Protein AF-A0A089JA53-F1 (afdb_monomer)

pLDDT: mean 71.89, std 20.82, range [26.52, 96.0]

Mean predicted aligned error: 17.43 Å

Solvent-accessible surface area (backbone atoms only — not comparable to full-atom values): 15084 Å² total; per-residue (Å²): 140,87,83,57,70,62,71,83,83,78,83,62,84,62,80,88,74,90,79,90,86,83,89,80,85,88,82,87,88,82,82,90,74,93,75,95,67,92,71,60,93,55,58,65,56,53,51,54,37,41,52,23,48,51,47,32,60,39,81,91,52,56,60,71,61,18,39,51,25,41,50,52,24,54,54,49,50,54,53,48,68,68,39,86,67,40,79,74,59,45,42,67,54,54,12,59,67,46,75,66,52,32,46,48,48,73,45,82,46,79,54,97,94,43,80,43,70,46,52,49,60,49,66,75,77,58,87,90,59,68,73,46,57,64,72,46,72,46,81,51,70,51,68,77,46,96,54,85,45,35,36,34,38,40,33,38,32,32,54,52,98,93,38,84,41,77,31,75,81,36,66,69,59,89,73,79,57,55,94,52,39,40,50,49,75,55,100,55,29,36,40,41,37,46,71,75,61,48,58,58,47,80,44,80,32,88,90,51,64,33,36,38,35,38,38,95,79,61,36,39,38,38,43,23,60,48,103,84,36,32,40,74,48,78,47,72,66,76,76,79,75,74,79,83,132

Secondary structure (DSSP, 8-state):
-----------------------PPP--------------TTHHHHHHHHHHHHHHH-TTS-HHHHHHHHHHHHHHHHHHHTSGGGGGS-HHHHHHHTTTSEEEEEEEEEETTEEEEEEEEEEPPPTTTS---S-EEEEEEEES-SSSS--EEEEEEEEETTEEEE-TT-B-S-----SSEEEEEETTEEEEEETT---EEEEEETTTTEEEEEETTTEEEEEEEETTEEEEEEEE---------

Radius of gyration: 23.47 Å; Cα contacts (8 Å, |Δi|>4): 356; chains: 1; bounding box: 53×52×85 Å

Sequence (245 aa):
MRTLHVLLLLLLCITLNGCTNFQSKPDIGLPRINESDSSGSYQRELEHLKIKLNNSKNEELENEIRENNLDQFTSGLVALLNMQDSIQIKDSELSNKFDEVVFSSTKEIVLEDGKFNIRVVNFQAPLGLKGYNDKIELLLGGYLSLYSPKPVFVSSWELDNQKWTEKKHSFTNTIDSNDFWDLSIEDNTLIIENQQYIEMNIEISEDTNGFVITSDKDTSVTVQFSGKGVEVRQALKSFNIDGGK

Nearest PDB structures (foldseek):
  5ccv-assembly8_H  TM=4.007E-01  e=2.061E+00  Dengue virus 3 Philippines/H87/1956
  7om8-assembly1_Y  TM=2.236E-01  e=1.742E+00  Sus scrofa
  5ods-assembly2_B  TM=2.253E-01  e=1.843E+00  Mus musculus
  5ods-assembly3_C  TM=2.275E-01  e=5.055E+00  Mus musculus
  5ods-assembly1_A  TM=2.057E-01  e=5.655E+00  Mus musculus

Foldseek 3Di:
DDDAWDDDWDWDFDFQDDDDDDDDDDDDDDDDDDDDDPDDPCPVLLVLLLVLQVLLQDPVDDLVSSLVSVVCNVVSVVVLCNDPCSVVQDQVNSCVSNVNQKGKDWDWDADPVGITITMTITGGGHGPNDTDHDWDKDWDKDFPDPDALTKIKIWIWTQDPNDIDTDPPQEDDDDDDDQFWDWDQDPRMIIIDGNVRFHWDWDQDPPFQFIWIDGPQRKIWTWHDDPRGIYIDIDDPPPPPVPDD

Structure (mmCIF, N/CA/C/O backbone):
data_AF-A0A089JA53-F1
#
_entry.id   AF-A0A089JA53-F1
#
loop_
_atom_site.group_PDB
_atom_site.id
_atom_site.type_symbol
_atom_site.label_atom_id
_atom_site.label_alt_id
_atom_site.label_comp_id
_atom_site.label_asym_id
_atom_site.label_entity_id
_atom_site.label_seq_id
_atom_site.pdbx_PDB_ins_code
_atom_site.Cartn_x
_atom_site.Cartn_y
_atom_site.Cartn_z
_atom_site.occupancy
_atom_site.B_iso_or_equiv
_atom_site.auth_seq_id
_atom_site.auth_comp_id
_atom_site.auth_asym_id
_atom_site.auth_atom_id
_atom_site.pdbx_PDB_model_num
ATOM 1 N N . MET A 1 1 ? -29.101 -12.790 0.783 1.00 40.25 1 MET A N 1
ATOM 2 C CA . MET A 1 1 ? -28.246 -12.506 1.961 1.00 40.25 1 MET A CA 1
ATOM 3 C C . MET A 1 1 ? -26.807 -12.858 1.626 1.00 40.25 1 MET A C 1
ATOM 5 O O . MET A 1 1 ? -26.630 -13.789 0.851 1.00 40.25 1 MET A O 1
ATOM 9 N N . ARG A 1 2 ? -25.855 -12.199 2.304 1.00 26.88 2 ARG A N 1
ATOM 10 C CA . ARG A 1 2 ? -24.378 -12.262 2.200 1.00 26.88 2 ARG A CA 1
ATOM 11 C C . ARG A 1 2 ? -23.782 -11.100 1.413 1.00 26.88 2 ARG A C 1
ATOM 13 O O . ARG A 1 2 ? -23.431 -11.215 0.249 1.00 26.88 2 ARG A O 1
ATOM 20 N N . THR A 1 3 ? -23.747 -9.974 2.114 1.00 29.05 3 THR A N 1
ATOM 21 C CA . THR A 1 3 ? -22.983 -8.771 1.798 1.00 29.05 3 THR A CA 1
ATOM 22 C C . THR A 1 3 ? -21.520 -8.939 2.193 1.00 29.05 3 THR A C 1
ATOM 24 O O . THR A 1 3 ? -21.153 -9.854 2.934 1.00 29.05 3 THR A O 1
ATOM 27 N N . LEU A 1 4 ? -20.702 -8.063 1.633 1.00 26.52 4 LEU A N 1
ATOM 28 C CA . LEU A 1 4 ? -19.281 -8.250 1.434 1.00 26.52 4 LEU A CA 1
ATOM 29 C C . LEU A 1 4 ? -18.583 -7.137 2.290 1.00 26.52 4 LEU A C 1
ATOM 31 O O . LEU A 1 4 ? -18.733 -5.960 1.964 1.00 26.52 4 LEU A O 1
ATOM 35 N N . HIS A 1 5 ? -17.919 -7.499 3.418 1.00 29.61 5 HIS A N 1
ATOM 36 C CA . HIS A 1 5 ? -17.250 -6.613 4.429 1.00 29.61 5 HIS A CA 1
ATOM 37 C C . HIS A 1 5 ? -15.873 -7.145 5.002 1.00 29.61 5 HIS A C 1
ATOM 39 O O . HIS A 1 5 ? -15.847 -8.246 5.550 1.00 29.61 5 HIS A O 1
ATOM 45 N N . VAL A 1 6 ? -14.756 -6.377 4.889 1.00 30.41 6 VAL A N 1
ATOM 46 C CA . VAL A 1 6 ? -13.321 -6.666 5.235 1.00 30.41 6 VAL A CA 1
ATOM 47 C C . VAL A 1 6 ? -12.517 -5.47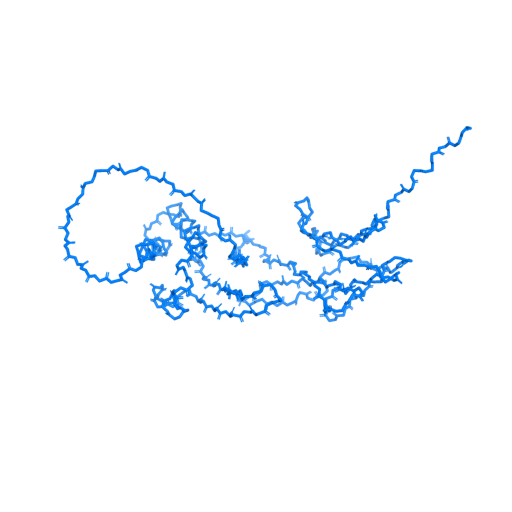4 5.843 1.00 30.41 6 VAL A C 1
ATOM 49 O O . VAL A 1 6 ? -12.817 -5.050 6.955 1.00 30.41 6 VAL A O 1
ATOM 52 N N . LEU A 1 7 ? -11.446 -5.002 5.167 1.00 29.73 7 LEU A N 1
ATOM 53 C CA . LEU A 1 7 ? -10.361 -4.134 5.599 1.00 29.73 7 LEU A CA 1
ATOM 54 C C . LEU A 1 7 ? -9.929 -3.126 4.515 1.00 29.73 7 LEU A C 1
ATOM 56 O O . LEU A 1 7 ? -9.958 -3.425 3.324 1.00 29.73 7 LEU A O 1
ATOM 60 N N . LEU A 1 8 ? -9.430 -1.970 4.962 1.00 32.25 8 LEU A N 1
ATOM 61 C CA . LEU A 1 8 ? -8.598 -1.037 4.194 1.00 32.25 8 LEU A CA 1
ATOM 62 C C . LEU A 1 8 ? -7.272 -0.871 4.959 1.00 32.25 8 LEU A C 1
ATOM 64 O O . LEU A 1 8 ? -7.298 -0.716 6.180 1.00 32.25 8 LEU A O 1
ATOM 68 N N . LEU A 1 9 ? -6.126 -0.906 4.274 1.00 33.91 9 LEU A N 1
ATOM 69 C CA . LEU A 1 9 ? -4.796 -0.854 4.885 1.00 33.91 9 LEU A CA 1
ATOM 70 C C . LEU A 1 9 ? -3.958 0.185 4.137 1.00 33.91 9 LEU A C 1
ATOM 72 O O . LEU A 1 9 ? -3.503 -0.042 3.019 1.00 33.91 9 LEU A O 1
ATOM 76 N N . LEU A 1 10 ? -3.802 1.352 4.763 1.00 33.16 10 LEU A N 1
ATOM 77 C CA . LEU A 1 10 ? -3.035 2.480 4.239 1.00 33.16 10 LEU A CA 1
ATOM 78 C C . LEU A 1 10 ? -1.538 2.252 4.471 1.00 33.16 10 LEU A C 1
ATOM 80 O O . LEU A 1 10 ? -1.045 2.431 5.583 1.00 33.16 10 LEU A O 1
ATOM 84 N N . LEU A 1 11 ? -0.811 1.891 3.412 1.00 31.83 11 LEU A N 1
ATOM 85 C CA . LEU A 1 11 ? 0.649 1.836 3.425 1.00 31.83 11 LEU A CA 1
ATOM 86 C C . LEU A 1 11 ? 1.218 3.214 3.038 1.00 31.83 11 LEU A C 1
ATOM 88 O O . LEU A 1 11 ? 1.376 3.535 1.863 1.00 31.83 11 LEU A O 1
ATOM 92 N N . LEU A 1 12 ? 1.484 4.061 4.033 1.00 33.00 12 LEU A N 1
ATOM 93 C CA . LEU A 1 12 ? 2.007 5.415 3.824 1.00 33.00 12 LEU A CA 1
ATOM 94 C C . LEU A 1 12 ? 3.539 5.424 3.728 1.00 33.00 12 LEU A C 1
ATOM 96 O O . LEU A 1 12 ? 4.237 5.595 4.726 1.00 33.00 12 LEU A O 1
ATOM 100 N N . CYS A 1 13 ? 4.061 5.290 2.509 1.00 29.42 13 CYS A N 1
ATOM 101 C CA . CYS A 1 13 ? 5.469 5.551 2.207 1.00 29.42 13 CYS A CA 1
ATOM 102 C C . CYS A 1 13 ? 5.706 7.063 2.055 1.00 29.42 13 CYS A C 1
ATOM 104 O O . CYS A 1 13 ? 5.622 7.604 0.955 1.00 29.42 13 CYS A O 1
ATOM 106 N N . ILE A 1 14 ? 5.989 7.756 3.162 1.00 35.41 14 ILE A N 1
ATOM 107 C CA . ILE A 1 14 ? 6.308 9.192 3.153 1.00 35.41 14 ILE A CA 1
ATOM 108 C C . ILE A 1 14 ? 7.817 9.390 2.951 1.00 35.41 14 ILE A C 1
ATOM 110 O O . ILE A 1 14 ? 8.621 9.061 3.824 1.00 35.41 14 ILE A O 1
ATOM 114 N N . THR A 1 15 ? 8.205 9.990 1.825 1.00 32.56 15 THR A N 1
ATOM 115 C CA . THR A 1 15 ? 9.544 10.569 1.638 1.00 32.56 15 THR A CA 1
ATOM 116 C C . THR A 1 15 ? 9.577 11.977 2.234 1.00 32.56 15 THR A C 1
ATOM 118 O O . THR A 1 15 ? 8.994 12.904 1.671 1.00 32.56 15 THR A O 1
ATOM 121 N N . LEU A 1 16 ? 10.260 12.145 3.369 1.00 33.00 16 LEU A N 1
ATOM 122 C CA . LEU A 1 16 ? 10.400 13.418 4.089 1.00 33.00 16 LEU A CA 1
ATOM 123 C C . LEU A 1 16 ? 11.287 14.436 3.339 1.00 33.00 16 LEU A C 1
ATOM 125 O O . LEU A 1 16 ? 12.421 14.696 3.733 1.00 33.00 16 LEU A O 1
ATOM 129 N N . ASN A 1 17 ? 10.749 15.059 2.287 1.00 35.84 17 ASN A N 1
ATOM 130 C CA . ASN A 1 17 ? 11.314 16.268 1.685 1.00 35.84 17 ASN A CA 1
ATOM 131 C C . ASN A 1 17 ? 10.584 17.498 2.236 1.00 35.84 17 ASN A C 1
ATOM 133 O O . ASN A 1 17 ? 9.428 17.760 1.908 1.00 35.84 17 ASN A O 1
ATOM 137 N N . GLY A 1 18 ? 11.260 18.248 3.108 1.00 34.72 18 GLY A N 1
ATOM 138 C CA . GLY A 1 18 ? 10.667 19.391 3.795 1.00 34.72 18 GLY A CA 1
ATOM 139 C C . GLY A 1 18 ? 10.350 20.559 2.859 1.00 34.72 18 GLY A C 1
ATOM 140 O O . GLY A 1 18 ? 11.241 21.103 2.211 1.00 34.72 18 GLY A O 1
ATOM 141 N N . CYS A 1 19 ? 9.095 21.007 2.864 1.00 26.56 19 CYS A N 1
ATOM 142 C CA . CYS A 1 19 ? 8.691 22.319 2.366 1.00 26.56 19 CYS A CA 1
ATOM 143 C C . CYS A 1 19 ? 7.670 22.942 3.323 1.00 26.56 19 CYS A C 1
ATOM 145 O O . CYS A 1 19 ? 6.646 22.349 3.656 1.00 26.56 19 CYS A O 1
ATOM 147 N N . THR A 1 20 ? 7.974 24.147 3.795 1.00 34.00 20 THR A N 1
ATOM 148 C CA . THR A 1 20 ? 7.158 24.896 4.754 1.00 34.00 20 THR A CA 1
ATOM 149 C C . THR A 1 20 ? 6.037 25.658 4.057 1.00 34.00 20 THR A C 1
ATOM 151 O O . THR A 1 20 ? 6.305 26.335 3.066 1.00 34.00 20 THR A O 1
ATOM 154 N N . ASN A 1 21 ? 4.832 25.656 4.638 1.00 29.25 21 ASN A N 1
ATOM 155 C CA . ASN A 1 21 ? 4.128 26.871 5.095 1.00 29.25 21 ASN A CA 1
ATOM 156 C C . ASN A 1 21 ? 2.648 26.579 5.383 1.00 29.25 21 ASN A C 1
ATOM 158 O O . ASN A 1 21 ? 1.850 26.464 4.459 1.00 29.25 21 ASN A O 1
ATOM 162 N N . PHE A 1 22 ? 2.253 26.602 6.658 1.00 30.53 22 PHE A N 1
ATOM 163 C CA . PHE A 1 22 ? 0.871 26.907 7.034 1.00 30.53 22 PHE A CA 1
ATOM 164 C C . PHE A 1 22 ? 0.853 27.938 8.157 1.00 30.53 22 PHE A C 1
ATOM 166 O O . PHE A 1 22 ? 1.278 27.684 9.280 1.00 30.53 22 PHE A O 1
ATOM 173 N N . GLN A 1 23 ? 0.362 29.128 7.819 1.00 35.97 23 GLN A N 1
ATOM 174 C CA . GLN A 1 23 ? 0.237 30.264 8.718 1.00 35.97 23 GLN A CA 1
ATOM 175 C C . GLN A 1 23 ? -1.248 30.452 9.047 1.00 35.97 23 GLN A C 1
ATOM 177 O O . GLN A 1 23 ? -1.968 31.150 8.334 1.00 35.97 23 GLN A O 1
ATOM 182 N N . SER A 1 24 ? -1.727 29.804 10.112 1.00 33.34 24 SER A N 1
ATOM 183 C CA . SER A 1 24 ? -3.082 30.016 10.627 1.00 33.34 24 SER A CA 1
ATOM 184 C C . SER A 1 24 ? -3.099 31.151 11.657 1.00 33.34 24 SER A C 1
ATOM 186 O O . SER A 1 24 ? -2.316 31.204 12.605 1.00 33.34 24 SER A O 1
ATOM 188 N N . LYS A 1 25 ? -3.993 32.112 11.423 1.00 29.59 25 LYS A N 1
ATOM 189 C CA . LYS A 1 25 ? -4.209 33.306 12.248 1.00 29.59 25 LYS A CA 1
ATOM 190 C C . LYS A 1 25 ? -4.782 32.922 13.631 1.00 29.59 25 LYS A C 1
ATOM 192 O O . LYS A 1 25 ? -5.649 32.052 13.676 1.00 29.59 25 LYS A O 1
ATOM 197 N N . PRO A 1 26 ? -4.363 33.563 14.739 1.00 35.56 26 PRO A N 1
ATOM 198 C CA . PRO A 1 26 ? -4.887 33.258 16.069 1.00 35.56 26 PRO A CA 1
ATOM 199 C C . PRO A 1 26 ? -6.162 34.054 16.383 1.00 35.56 26 PRO A C 1
ATOM 201 O O . PRO A 1 26 ? -6.218 35.247 16.091 1.00 35.56 26 PRO A O 1
ATOM 204 N N . ASP A 1 27 ? -7.119 33.432 17.079 1.00 29.53 27 ASP A N 1
ATOM 205 C CA . ASP A 1 27 ? -8.194 34.141 17.786 1.00 29.53 27 ASP A CA 1
ATOM 206 C C . ASP A 1 27 ? -8.423 33.564 19.205 1.00 29.53 27 ASP A C 1
ATOM 208 O O . ASP A 1 27 ? -8.842 32.428 19.395 1.00 29.53 27 ASP A O 1
ATOM 212 N N . ILE A 1 28 ? -8.100 34.404 20.195 1.00 35.50 28 ILE A N 1
ATOM 213 C CA . ILE A 1 28 ? -8.755 34.597 21.506 1.00 35.50 28 ILE A CA 1
ATOM 214 C C . ILE A 1 28 ? -9.051 33.357 22.399 1.00 35.50 28 ILE A C 1
ATOM 216 O O . ILE A 1 28 ? -10.169 32.865 22.477 1.00 35.50 28 ILE A O 1
ATOM 220 N N . GLY A 1 29 ? -8.087 33.037 23.277 1.00 31.08 29 GLY A N 1
ATOM 221 C CA . GLY A 1 29 ? -8.252 33.321 24.720 1.00 31.08 29 GLY A CA 1
ATOM 222 C C . GLY A 1 29 ? -8.742 32.229 25.695 1.00 31.08 29 GLY A C 1
ATOM 223 O O . GLY A 1 29 ? -9.917 32.193 26.038 1.00 31.08 29 GLY A O 1
ATOM 224 N N . LEU A 1 30 ? -7.805 31.504 26.326 1.00 28.55 30 LEU A N 1
ATOM 225 C CA . LEU A 1 30 ? -7.924 30.959 27.699 1.00 28.55 30 LEU A CA 1
ATOM 226 C C . LEU A 1 30 ? -6.522 30.925 28.375 1.00 28.55 30 LEU A C 1
ATOM 228 O O . LEU A 1 30 ? -5.523 31.172 27.692 1.00 28.55 30 LEU A O 1
ATOM 232 N N . PRO A 1 31 ? -6.419 30.795 29.716 1.00 34.75 31 PRO A N 1
ATOM 233 C CA . PRO A 1 31 ? -5.338 31.415 30.486 1.00 34.75 31 PRO A CA 1
ATOM 234 C C . PRO A 1 31 ? -4.008 30.653 30.475 1.00 34.75 31 PRO A C 1
ATOM 236 O O . PRO A 1 31 ? -3.953 29.428 30.436 1.00 34.75 31 PRO A O 1
ATOM 239 N N . ARG A 1 32 ? -2.919 31.423 30.607 1.00 36.56 32 ARG A N 1
ATOM 240 C CA . ARG A 1 32 ? -1.557 30.911 30.798 1.00 36.56 32 ARG A CA 1
ATOM 241 C C . ARG A 1 32 ? -1.432 30.184 32.137 1.00 36.56 32 ARG A C 1
ATOM 243 O O . ARG A 1 32 ? -1.576 30.812 33.184 1.00 36.56 32 ARG A O 1
ATOM 250 N N . ILE A 1 33 ? -1.037 28.917 32.088 1.00 32.75 33 ILE A N 1
ATOM 251 C CA . ILE A 1 33 ? -0.282 28.269 33.162 1.00 32.75 33 ILE A CA 1
ATOM 252 C C . ILE A 1 33 ? 1.151 28.131 32.648 1.00 32.75 33 ILE A C 1
ATOM 254 O O . ILE A 1 33 ? 1.369 27.694 31.519 1.00 32.75 33 ILE A O 1
ATOM 258 N N . ASN A 1 34 ? 2.116 28.582 33.447 1.00 36.03 34 ASN A N 1
ATOM 259 C CA . ASN A 1 34 ? 3.530 28.454 33.120 1.00 36.03 34 ASN A CA 1
ATOM 260 C C . ASN A 1 34 ? 4.011 27.068 33.557 1.00 36.03 34 ASN A C 1
ATOM 262 O O . ASN A 1 34 ? 4.312 26.882 34.733 1.00 36.03 34 ASN A O 1
ATOM 266 N N . GLU A 1 35 ? 4.150 26.141 32.617 1.00 32.03 35 GLU A N 1
ATOM 267 C CA . GLU A 1 35 ? 5.077 25.019 32.763 1.00 32.03 35 GLU A CA 1
ATOM 268 C C . GLU A 1 35 ? 6.150 25.153 31.688 1.00 32.03 35 GLU A C 1
ATOM 270 O O . GLU A 1 35 ? 5.879 25.108 30.488 1.00 32.03 35 GLU A O 1
ATOM 275 N N . SER A 1 36 ? 7.379 25.400 32.136 1.00 46.66 36 SER A N 1
ATOM 276 C CA . SER A 1 36 ? 8.560 25.282 31.297 1.00 46.66 36 SER A CA 1
ATOM 277 C C . SER A 1 36 ? 9.018 23.833 31.335 1.00 46.66 36 SER A C 1
ATOM 279 O O . SER A 1 36 ? 9.739 23.450 32.251 1.00 46.66 36 SER A O 1
ATOM 281 N N . ASP A 1 37 ? 8.635 23.058 30.332 1.00 38.28 37 ASP A N 1
ATOM 282 C CA . ASP A 1 37 ? 9.363 21.854 29.960 1.00 38.28 37 ASP A CA 1
ATOM 283 C C . ASP A 1 37 ? 9.287 21.645 28.449 1.00 38.28 37 ASP A C 1
ATOM 285 O O . ASP A 1 37 ? 8.400 22.161 27.765 1.00 38.28 37 ASP A O 1
ATOM 289 N N . SER A 1 38 ? 10.275 20.931 27.916 1.00 41.59 38 SER A N 1
ATOM 290 C CA . SER A 1 38 ? 10.509 20.768 26.479 1.00 41.59 38 SER A CA 1
ATOM 291 C C . SER A 1 38 ? 9.521 19.787 25.822 1.00 41.59 38 SER A C 1
ATOM 293 O O . SER A 1 38 ? 9.940 18.802 25.211 1.00 41.59 38 SER A O 1
ATOM 295 N N . SER A 1 39 ? 8.212 20.046 25.905 1.00 46.69 39 SER A N 1
ATOM 296 C CA . SER A 1 39 ? 7.253 19.408 24.998 1.00 46.69 39 SER A CA 1
ATOM 297 C C . SER A 1 39 ? 7.511 19.940 23.589 1.00 46.69 39 SER A C 1
ATOM 299 O O . SER A 1 39 ? 7.378 21.145 23.353 1.00 46.69 39 SER A O 1
ATOM 301 N N . GLY A 1 40 ? 7.899 19.058 22.670 1.00 57.69 40 GLY A N 1
ATOM 302 C CA . GLY A 1 40 ? 8.054 19.387 21.258 1.00 57.69 40 GLY A CA 1
ATOM 303 C C . GLY A 1 40 ? 6.763 19.925 20.636 1.00 57.69 40 GLY A C 1
ATOM 304 O O . GLY A 1 40 ? 5.689 19.935 21.245 1.00 57.69 40 GLY A O 1
ATOM 305 N N . SER A 1 41 ? 6.860 20.382 19.387 1.00 71.00 41 SER A N 1
ATOM 306 C CA . SER A 1 41 ? 5.705 20.957 18.690 1.00 71.00 41 SER A CA 1
ATOM 307 C C . SER A 1 41 ? 4.529 19.982 18.569 1.00 71.00 41 SER A C 1
ATOM 309 O O . SER A 1 41 ? 3.407 20.466 18.507 1.00 71.00 41 SER A O 1
ATOM 311 N N . TYR A 1 42 ? 4.807 18.668 18.602 1.00 82.88 42 TYR A N 1
ATOM 312 C CA . TYR A 1 42 ? 3.944 17.538 18.241 1.00 82.88 42 TYR A CA 1
ATOM 313 C C . TYR A 1 42 ? 3.131 16.892 19.382 1.00 82.88 42 TYR A C 1
ATOM 315 O O . TYR A 1 42 ? 2.250 16.069 19.115 1.00 82.88 42 TYR A O 1
ATOM 323 N N . GLN A 1 43 ? 3.418 17.181 20.659 1.00 87.12 43 GLN A N 1
ATOM 324 C CA . GLN A 1 43 ? 2.720 16.525 21.781 1.00 87.12 43 GLN A CA 1
ATOM 325 C C . GLN A 1 43 ? 1.207 16.807 21.760 1.00 87.12 43 GLN A C 1
ATOM 327 O O . GLN A 1 43 ? 0.407 15.928 22.079 1.00 87.12 43 GLN A O 1
ATOM 332 N N . ARG A 1 44 ? 0.795 18.014 21.350 1.00 87.88 44 ARG A N 1
ATOM 333 C CA . ARG A 1 44 ? -0.621 18.421 21.296 1.00 87.88 44 ARG A CA 1
ATOM 334 C C . ARG A 1 44 ? -1.383 17.671 20.203 1.00 87.88 44 ARG A C 1
ATOM 336 O O . ARG A 1 44 ? -2.538 17.295 20.387 1.00 87.88 44 ARG A O 1
ATOM 343 N N . GLU A 1 45 ? -0.722 17.434 19.083 1.00 90.44 45 GLU A N 1
ATOM 344 C CA . GLU A 1 45 ? -1.211 16.723 17.912 1.00 90.44 45 GLU A CA 1
ATOM 345 C C . GLU A 1 45 ? -1.364 15.239 18.260 1.00 90.44 45 GLU A C 1
ATOM 347 O O . GLU A 1 45 ? -2.404 14.656 17.966 1.00 90.44 45 GLU A O 1
ATOM 352 N N . LEU A 1 46 ? -0.409 14.657 18.996 1.00 92.88 46 LEU A N 1
ATOM 353 C CA . LEU A 1 46 ? -0.527 13.312 19.570 1.00 92.88 46 LEU A CA 1
ATOM 354 C C . LEU A 1 46 ? -1.711 13.173 20.548 1.00 92.88 46 LEU A C 1
ATOM 356 O O . LEU A 1 46 ? -2.412 12.160 20.502 1.00 92.88 46 LEU A O 1
ATOM 360 N N . GLU A 1 47 ? -1.969 14.157 21.421 1.00 93.94 47 GLU A N 1
ATOM 361 C CA . GLU A 1 47 ? -3.174 14.153 22.273 1.00 93.94 47 GLU A CA 1
ATOM 362 C C . GLU A 1 47 ? -4.459 14.217 21.442 1.00 93.94 47 GLU A C 1
ATOM 364 O O . GLU A 1 47 ? -5.368 13.403 21.622 1.00 93.94 47 GLU A O 1
ATOM 369 N N . HIS A 1 48 ? -4.526 15.151 20.491 1.00 94.44 48 HIS A N 1
ATOM 370 C CA . HIS A 1 48 ? -5.687 15.315 19.623 1.00 94.44 48 HIS A CA 1
ATOM 371 C C . HIS A 1 48 ? -5.968 14.039 18.816 1.00 94.44 48 HIS A C 1
ATOM 373 O O . HIS A 1 48 ? -7.103 13.564 18.786 1.00 94.44 48 HIS A O 1
ATOM 379 N N . LEU A 1 49 ? -4.933 13.422 18.239 1.00 95.12 49 LEU A N 1
ATOM 380 C CA . LEU A 1 49 ? -5.035 12.144 17.537 1.00 95.12 49 LEU A CA 1
ATOM 381 C C . LEU A 1 49 ? -5.520 11.014 18.445 1.00 95.12 49 LEU A C 1
ATOM 383 O O . LEU A 1 49 ? -6.353 10.220 18.009 1.00 95.12 49 LEU A O 1
ATOM 387 N N . LYS A 1 50 ? -5.068 10.947 19.706 1.00 95.12 50 LYS A N 1
ATOM 388 C CA . LYS A 1 50 ? -5.536 9.913 20.643 1.00 95.12 50 LYS A CA 1
ATOM 389 C C . LYS A 1 50 ? -7.036 10.047 20.898 1.00 95.12 50 LYS A C 1
ATOM 391 O O . LYS A 1 50 ? -7.750 9.047 20.879 1.00 95.12 50 LYS A O 1
ATOM 396 N N . ILE A 1 51 ? -7.529 11.277 21.058 1.00 95.75 51 ILE A N 1
ATOM 397 C CA . ILE A 1 51 ? -8.963 11.556 21.214 1.00 95.75 51 ILE A CA 1
ATOM 398 C C . ILE A 1 51 ? -9.741 11.115 19.964 1.00 95.75 51 ILE A C 1
ATOM 400 O O . ILE A 1 51 ? -10.755 10.431 20.092 1.00 95.75 51 ILE A O 1
ATOM 404 N N . LYS A 1 52 ? -9.259 11.436 18.754 1.00 96.00 52 LYS A N 1
ATOM 405 C CA . LYS A 1 52 ? -9.901 11.012 17.494 1.00 96.00 52 LYS A CA 1
ATOM 406 C C . LYS A 1 52 ? -9.947 9.489 17.348 1.00 96.00 52 LYS A C 1
ATOM 408 O O . LYS A 1 52 ? -11.009 8.934 17.066 1.00 96.00 52 LYS A O 1
ATOM 413 N N . LEU A 1 53 ? -8.839 8.803 17.626 1.00 92.56 53 LEU A N 1
ATOM 414 C CA . LEU A 1 53 ? -8.776 7.344 17.589 1.00 92.56 53 LEU A CA 1
ATOM 415 C C . LEU A 1 53 ? -9.739 6.702 18.601 1.00 92.56 53 LEU A C 1
ATOM 417 O O . LEU A 1 53 ? -10.485 5.792 18.238 1.00 92.56 53 LEU A O 1
ATOM 421 N N . ASN A 1 54 ? -9.785 7.205 19.837 1.00 92.88 54 ASN A N 1
ATOM 422 C CA . ASN A 1 54 ? -10.687 6.699 20.875 1.00 92.88 54 ASN A CA 1
ATOM 423 C C . ASN A 1 54 ? -12.162 6.943 20.528 1.00 92.88 54 ASN A C 1
ATOM 425 O O . ASN A 1 54 ? -12.973 6.031 20.660 1.00 92.88 54 ASN A O 1
ATOM 429 N N . ASN A 1 55 ? -12.503 8.118 19.993 1.00 94.12 55 ASN A N 1
ATOM 430 C CA . ASN A 1 55 ? -13.861 8.411 19.533 1.00 94.12 55 ASN A CA 1
ATOM 431 C C . ASN A 1 55 ? -14.286 7.510 18.365 1.00 94.12 55 ASN A C 1
ATOM 433 O O . ASN A 1 55 ? -15.427 7.064 18.345 1.00 94.12 55 ASN A O 1
ATOM 437 N N . SER A 1 56 ? -13.389 7.168 17.430 1.00 90.12 56 SER A N 1
ATOM 438 C CA . SER A 1 56 ? -13.717 6.184 16.384 1.00 90.12 56 SER A CA 1
ATOM 439 C C . SER A 1 56 ? -14.064 4.806 16.979 1.00 90.12 56 SER A C 1
ATOM 441 O O . SER A 1 56 ? -14.983 4.126 16.525 1.00 90.12 56 SER A O 1
ATOM 443 N N . LYS A 1 57 ? -13.404 4.403 18.069 1.00 87.56 57 LYS A N 1
ATOM 444 C CA . LYS A 1 57 ? -13.676 3.131 18.756 1.00 87.56 57 LYS A CA 1
ATOM 445 C C . LYS A 1 57 ? -14.936 3.149 19.627 1.00 87.56 57 LYS A C 1
ATOM 447 O O . LYS A 1 57 ? -15.401 2.074 19.985 1.00 87.56 57 LYS A O 1
ATOM 452 N N . ASN A 1 58 ? -15.490 4.316 19.962 1.00 90.56 58 ASN A N 1
ATOM 453 C CA . ASN A 1 58 ? -16.644 4.402 20.853 1.00 90.56 58 ASN A CA 1
ATOM 454 C C . ASN A 1 58 ? -17.944 3.992 20.139 1.00 90.56 58 ASN A C 1
ATOM 456 O O . ASN A 1 58 ? -18.497 4.770 19.368 1.00 90.56 58 ASN A O 1
ATOM 460 N N . GLU A 1 59 ? -18.443 2.789 20.428 1.00 87.94 59 GLU A N 1
ATOM 461 C CA . GLU A 1 59 ? -19.690 2.238 19.872 1.00 87.94 59 GLU A CA 1
ATOM 462 C C . GLU A 1 59 ? -20.967 2.962 20.344 1.00 87.94 59 GLU A C 1
ATOM 464 O O . GLU A 1 59 ? -22.025 2.754 19.756 1.00 87.94 59 GLU A O 1
ATOM 469 N N . GLU A 1 60 ? -20.887 3.839 21.352 1.00 93.44 60 GLU A N 1
ATOM 470 C CA . GLU A 1 60 ? -22.004 4.701 21.775 1.00 93.44 60 GLU A CA 1
ATOM 471 C C . GLU A 1 60 ? -22.243 5.888 20.821 1.00 93.44 60 GLU A C 1
ATOM 473 O O . GLU A 1 60 ? -23.288 6.537 20.890 1.00 93.44 60 GLU A O 1
ATOM 478 N N . LEU A 1 61 ? -21.279 6.204 19.947 1.00 91.19 61 LEU A N 1
ATOM 479 C CA . LEU A 1 61 ? -21.389 7.282 18.962 1.00 91.19 61 LEU A CA 1
ATOM 480 C C . LEU A 1 61 ? -21.985 6.779 17.639 1.00 91.19 61 LEU A C 1
ATOM 482 O O . LEU A 1 61 ? -21.769 5.643 17.223 1.00 91.19 61 LEU A O 1
ATOM 486 N N . GLU A 1 62 ? -22.681 7.664 16.924 1.00 92.12 62 GLU A N 1
ATOM 487 C CA . GLU A 1 62 ? -23.190 7.372 15.580 1.00 92.12 62 GLU A CA 1
ATOM 488 C C . GLU A 1 62 ? -22.047 7.080 14.593 1.00 92.12 62 GLU A C 1
ATOM 490 O O . GLU A 1 62 ? -20.981 7.701 14.654 1.00 92.12 62 GLU A O 1
ATOM 495 N N . ASN A 1 63 ? -22.269 6.153 13.653 1.00 85.88 63 ASN A N 1
ATOM 496 C CA . ASN A 1 63 ? -21.227 5.704 12.722 1.00 85.88 63 ASN A CA 1
ATOM 497 C C . ASN A 1 63 ? -20.611 6.852 11.909 1.00 85.88 63 ASN A C 1
ATOM 499 O O . ASN A 1 63 ? -19.391 6.923 11.842 1.00 85.88 63 ASN A O 1
ATOM 503 N N . GLU A 1 64 ? -21.404 7.806 11.409 1.00 87.88 64 GLU A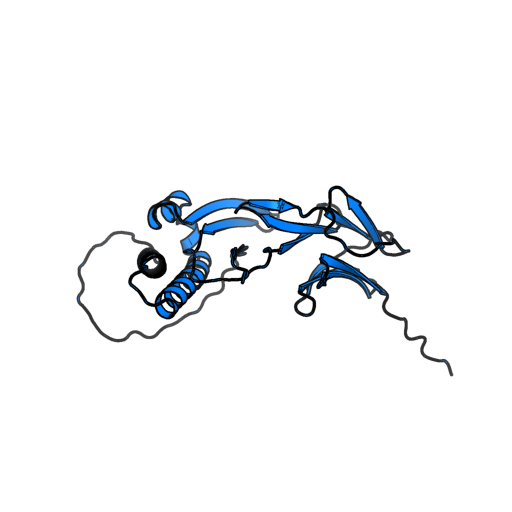 N 1
ATOM 504 C CA . GLU A 1 64 ? -20.897 8.985 10.682 1.00 87.88 64 GLU A CA 1
ATOM 505 C C . GLU A 1 64 ? -19.914 9.813 11.534 1.00 87.88 64 GLU A C 1
ATOM 507 O O . GLU A 1 64 ? -18.850 10.231 11.069 1.00 87.88 64 GLU A O 1
ATOM 512 N N . ILE A 1 65 ? -20.215 9.995 12.826 1.00 91.12 65 ILE A N 1
ATOM 513 C CA . ILE A 1 65 ? -19.329 10.689 13.769 1.00 91.12 65 ILE A CA 1
ATOM 514 C C . ILE A 1 65 ? -18.043 9.881 13.971 1.00 91.12 65 ILE A C 1
ATOM 516 O O . ILE A 1 65 ? -16.948 10.449 13.987 1.00 91.12 65 ILE A O 1
ATOM 520 N N . ARG A 1 66 ? -18.146 8.558 14.125 1.00 90.62 66 ARG A N 1
ATOM 521 C CA . ARG A 1 66 ? -16.996 7.666 14.328 1.00 90.62 66 ARG A CA 1
ATOM 522 C C . ARG A 1 66 ? -16.100 7.576 13.085 1.00 90.62 66 ARG A C 1
ATOM 524 O O . ARG A 1 66 ? -14.879 7.613 13.230 1.00 90.62 66 ARG A O 1
ATOM 531 N N . GLU A 1 67 ? -16.687 7.521 11.891 1.00 86.25 67 GLU A N 1
ATOM 532 C CA . GLU A 1 67 ? -16.019 7.565 10.583 1.00 86.25 67 GLU A CA 1
ATOM 533 C C . GLU A 1 67 ? -15.262 8.884 10.396 1.00 86.25 67 GLU A C 1
ATOM 535 O O . GLU A 1 67 ? -14.057 8.871 10.156 1.00 86.25 67 GLU A O 1
ATOM 540 N N . ASN A 1 68 ? -15.914 10.023 10.637 1.00 89.06 68 ASN A N 1
ATOM 541 C CA . ASN A 1 68 ? -15.277 11.341 10.579 1.00 89.06 68 ASN A CA 1
ATOM 542 C C . ASN A 1 68 ? -14.122 11.480 11.598 1.00 89.06 68 ASN A C 1
ATOM 544 O O . ASN A 1 68 ? -13.077 12.060 11.301 1.00 89.06 68 ASN A O 1
ATOM 548 N N . ASN A 1 69 ? -14.255 10.909 12.803 1.00 93.25 69 ASN A N 1
ATOM 549 C CA . ASN A 1 69 ? -13.141 10.850 13.758 1.00 93.25 69 ASN A CA 1
ATOM 550 C C . ASN A 1 69 ? -11.992 9.955 13.252 1.00 93.25 69 ASN A C 1
ATOM 552 O O . ASN A 1 69 ? -10.831 10.314 13.445 1.00 93.25 69 ASN A O 1
ATOM 556 N N . LEU A 1 70 ? -12.283 8.838 12.577 1.00 89.06 70 LEU A N 1
ATOM 557 C CA . LEU A 1 70 ? -11.271 7.982 11.950 1.00 89.06 70 LEU A CA 1
ATOM 558 C C . LEU A 1 70 ? -10.542 8.706 10.804 1.00 89.06 70 LEU A C 1
ATOM 560 O O . LEU A 1 70 ? -9.319 8.627 10.732 1.00 89.06 70 LEU A O 1
ATOM 564 N N . ASP A 1 71 ? -11.256 9.462 9.967 1.00 84.62 71 ASP A N 1
ATOM 565 C CA . ASP A 1 71 ? -10.673 10.261 8.878 1.00 84.62 71 ASP A CA 1
ATOM 566 C C . ASP A 1 71 ? -9.782 11.395 9.388 1.00 84.62 71 ASP A C 1
ATOM 568 O O . ASP A 1 71 ? -8.691 11.637 8.860 1.00 84.62 71 ASP A O 1
ATOM 572 N N . GLN A 1 72 ? -10.213 12.073 10.455 1.00 90.38 72 GLN A N 1
ATOM 573 C CA . GLN A 1 72 ? -9.407 13.091 11.128 1.00 90.38 72 GLN A CA 1
ATOM 574 C C . GLN A 1 72 ? -8.181 12.478 11.817 1.00 90.38 72 GLN A C 1
ATOM 576 O O . GLN A 1 72 ? -7.115 13.094 11.809 1.00 90.38 72 GLN A O 1
ATOM 581 N N . PHE A 1 73 ? -8.300 11.264 12.368 1.00 93.19 73 PHE A N 1
ATOM 582 C CA . PHE A 1 73 ? -7.160 10.521 12.898 1.00 93.19 73 PHE A CA 1
ATOM 583 C C . PHE A 1 73 ? -6.156 10.171 11.792 1.00 93.19 73 PHE A C 1
ATOM 585 O O . PHE A 1 73 ? -4.984 10.512 11.919 1.00 93.19 73 PHE A O 1
ATOM 592 N N . THR A 1 74 ? -6.588 9.557 10.685 1.00 85.38 74 THR A N 1
ATOM 593 C CA . THR A 1 74 ? -5.668 9.175 9.601 1.00 85.38 74 THR A CA 1
ATOM 594 C C . THR A 1 74 ? -5.008 10.387 8.960 1.00 85.38 74 THR A C 1
ATOM 596 O O . THR A 1 74 ? -3.791 10.407 8.799 1.00 85.38 74 THR A O 1
ATOM 599 N N . SER A 1 75 ? -5.781 11.430 8.651 1.00 82.19 75 SER A N 1
ATOM 600 C CA . SER A 1 75 ? -5.259 12.646 8.014 1.00 82.19 75 SER A CA 1
ATOM 601 C C . SER A 1 75 ? -4.305 13.407 8.937 1.00 82.19 75 SER A C 1
ATOM 603 O O . SER A 1 75 ? -3.258 13.880 8.500 1.00 82.19 75 SER A O 1
ATOM 605 N N . GLY A 1 76 ? -4.625 13.493 10.232 1.00 87.56 76 GLY A N 1
ATOM 606 C CA . GLY A 1 76 ? -3.745 14.122 11.213 1.00 87.56 76 GLY A CA 1
ATOM 607 C C . GLY A 1 76 ? -2.489 13.294 11.511 1.00 87.56 76 GLY A C 1
ATOM 608 O O . GLY A 1 76 ? -1.437 13.878 11.750 1.00 87.56 76 GLY A O 1
ATOM 609 N N . LEU A 1 77 ? -2.557 11.959 11.445 1.00 89.19 77 LEU A N 1
ATOM 610 C CA . LEU A 1 77 ? -1.388 11.083 11.560 1.00 89.19 77 LEU A CA 1
ATOM 611 C C . LEU A 1 77 ? -0.452 11.263 10.356 1.00 89.19 77 LEU A C 1
ATOM 613 O O . LEU A 1 77 ? 0.751 11.398 10.547 1.00 89.19 77 LEU A O 1
ATOM 617 N N . VAL A 1 78 ? -0.990 11.361 9.134 1.00 82.94 78 VAL A N 1
ATOM 618 C CA . VAL A 1 78 ? -0.209 11.737 7.938 1.00 82.94 78 VAL A CA 1
ATOM 619 C C . VAL A 1 78 ? 0.455 13.099 8.130 1.00 82.94 78 VAL A C 1
ATOM 621 O O . VAL A 1 78 ? 1.655 13.228 7.894 1.00 82.94 78 VAL A O 1
ATOM 624 N N . ALA A 1 79 ? -0.292 14.111 8.580 1.00 83.69 79 ALA A N 1
ATOM 625 C CA . ALA A 1 79 ? 0.249 15.448 8.810 1.00 83.69 79 ALA A CA 1
ATOM 626 C C . ALA A 1 79 ? 1.374 15.434 9.859 1.00 83.69 79 ALA A C 1
ATOM 628 O O . ALA A 1 79 ? 2.448 15.971 9.599 1.00 83.69 79 ALA A O 1
ATOM 629 N N . LEU A 1 80 ? 1.163 14.749 10.990 1.00 87.62 80 LEU A N 1
ATOM 630 C CA . LEU A 1 80 ? 2.157 14.545 12.044 1.00 87.62 80 LEU A CA 1
ATOM 631 C C . LEU A 1 80 ? 3.436 13.901 11.499 1.00 87.62 80 LEU A C 1
ATOM 633 O O . LEU A 1 80 ? 4.524 14.393 11.769 1.00 87.62 80 LEU A O 1
ATOM 637 N N . LEU A 1 81 ? 3.319 12.825 10.718 1.00 84.25 81 LEU A N 1
ATOM 638 C CA . LEU A 1 81 ? 4.465 12.108 10.146 1.00 84.25 81 LEU A CA 1
ATOM 639 C C . LEU A 1 81 ? 5.227 12.915 9.083 1.00 84.25 81 LEU A C 1
ATOM 641 O O . LEU A 1 81 ? 6.381 12.602 8.812 1.00 84.25 81 LEU A O 1
ATOM 645 N N . ASN A 1 82 ? 4.618 13.960 8.519 1.00 78.75 82 ASN A N 1
ATOM 646 C CA . ASN A 1 82 ? 5.280 14.923 7.635 1.00 78.75 82 ASN A CA 1
ATOM 647 C C . ASN A 1 82 ? 5.929 16.104 8.388 1.00 78.75 82 ASN A C 1
ATOM 649 O O . ASN A 1 82 ? 6.639 16.901 7.774 1.00 78.75 82 ASN A O 1
ATOM 653 N N . MET A 1 83 ? 5.716 16.253 9.702 1.00 81.25 83 MET A N 1
ATOM 654 C CA . MET A 1 83 ? 6.375 17.305 10.484 1.00 81.25 83 MET A CA 1
ATOM 655 C C . MET A 1 83 ? 7.873 17.010 10.611 1.00 81.25 83 MET A C 1
ATOM 657 O O . MET A 1 83 ? 8.269 15.874 10.874 1.00 81.25 83 MET A O 1
ATOM 661 N N . GLN A 1 84 ? 8.713 18.044 10.515 1.00 75.19 84 GLN A N 1
ATOM 662 C CA . GLN A 1 84 ? 10.166 17.913 10.686 1.00 75.19 84 GLN A CA 1
ATOM 663 C C . GLN A 1 84 ? 10.544 17.332 12.060 1.00 75.19 84 GLN A C 1
ATOM 665 O O . GLN A 1 84 ? 11.465 16.525 12.156 1.00 75.19 84 GLN A O 1
ATOM 670 N N . ASP A 1 85 ? 9.796 17.680 13.111 1.00 80.00 85 ASP A N 1
ATOM 671 C CA . ASP A 1 85 ? 10.018 17.171 14.469 1.00 80.00 85 ASP A CA 1
ATOM 672 C C . ASP A 1 85 ? 9.571 15.710 14.660 1.00 80.00 85 ASP A C 1
ATOM 674 O O . ASP A 1 85 ? 9.921 15.090 15.663 1.00 80.00 85 ASP A O 1
ATOM 678 N N . SER A 1 86 ? 8.837 15.118 13.709 1.00 81.38 86 SER A N 1
ATOM 679 C CA . SER A 1 86 ? 8.296 13.755 13.840 1.00 81.38 86 SER A CA 1
ATOM 680 C C . SER A 1 86 ? 9.380 12.686 14.001 1.00 81.38 86 SER A C 1
ATOM 682 O O . SER A 1 86 ? 9.155 11.676 14.670 1.00 81.38 86 SER A O 1
ATOM 684 N N . ILE A 1 87 ? 10.578 12.934 13.460 1.00 78.62 87 ILE A N 1
ATOM 685 C CA . ILE A 1 87 ? 11.763 12.075 13.599 1.00 78.62 87 ILE A CA 1
ATOM 686 C C . ILE A 1 87 ? 12.237 11.944 15.055 1.00 78.62 87 ILE A C 1
ATOM 688 O O . ILE A 1 87 ? 12.940 10.992 15.382 1.00 78.62 87 ILE A O 1
ATOM 692 N N . GLN A 1 88 ? 11.864 12.888 15.927 1.00 85.00 88 GLN A N 1
ATOM 693 C CA . GLN A 1 88 ? 12.215 12.876 17.349 1.00 85.00 88 GLN A CA 1
ATOM 694 C C . GLN A 1 88 ? 11.347 11.886 18.141 1.00 85.00 88 GLN A C 1
ATOM 696 O O . GLN A 1 88 ? 11.809 11.336 19.140 1.00 85.00 88 GLN A O 1
ATOM 701 N N . ILE A 1 89 ? 10.115 11.639 17.676 1.00 88.88 89 ILE A N 1
ATOM 702 C CA . ILE A 1 89 ? 9.185 10.679 18.276 1.00 88.88 89 ILE A CA 1
ATOM 703 C C . ILE A 1 89 ? 9.756 9.278 18.074 1.00 88.88 89 ILE A C 1
ATOM 705 O O . ILE A 1 89 ? 10.002 8.870 16.936 1.00 88.88 89 ILE A O 1
ATOM 709 N N . LYS A 1 90 ? 9.954 8.518 19.152 1.00 90.62 90 LYS A N 1
ATOM 710 C CA . LYS A 1 90 ? 10.431 7.128 19.048 1.00 90.62 90 LYS A CA 1
ATOM 711 C C . LYS A 1 90 ? 9.293 6.186 18.662 1.00 90.62 90 LYS A C 1
ATOM 713 O O . LYS A 1 90 ? 8.148 6.409 19.042 1.00 90.62 90 LYS A O 1
ATOM 718 N N . ASP A 1 91 ? 9.609 5.079 17.992 1.00 85.38 91 ASP A N 1
ATOM 719 C CA . ASP A 1 91 ? 8.602 4.079 17.602 1.00 85.38 91 ASP A CA 1
ATOM 720 C C . ASP A 1 91 ? 7.789 3.558 18.802 1.00 85.38 91 ASP A C 1
ATOM 722 O O . ASP A 1 91 ? 6.563 3.468 18.741 1.00 85.38 91 ASP A O 1
ATOM 726 N N . SER A 1 92 ? 8.463 3.291 19.926 1.00 90.19 92 SER A N 1
ATOM 727 C CA . SER A 1 92 ? 7.820 2.882 21.179 1.00 90.19 92 SER A CA 1
ATOM 728 C C . SER A 1 92 ? 7.008 3.998 21.838 1.00 90.19 92 SER A C 1
ATOM 730 O O . SER A 1 92 ? 5.992 3.722 22.459 1.00 90.19 92 SER A O 1
ATOM 732 N N . GLU A 1 93 ? 7.413 5.259 21.695 1.00 91.00 93 GLU A N 1
ATOM 733 C CA . GLU A 1 93 ? 6.668 6.409 22.216 1.00 91.00 93 GLU A CA 1
ATOM 734 C C . GLU A 1 93 ? 5.362 6.605 21.440 1.00 91.00 93 GLU A C 1
ATOM 736 O O . GLU A 1 93 ? 4.301 6.741 22.049 1.00 91.00 93 GLU A O 1
ATOM 741 N N . LEU A 1 94 ? 5.425 6.523 20.106 1.00 90.44 94 LEU A N 1
ATOM 742 C CA . LEU A 1 94 ? 4.254 6.580 19.234 1.00 90.44 94 LEU A CA 1
ATOM 743 C C . LEU A 1 94 ? 3.294 5.411 19.518 1.00 90.44 94 LEU A C 1
ATOM 745 O O . LEU A 1 94 ? 2.093 5.627 19.654 1.00 90.44 94 LEU A O 1
ATOM 749 N N . SER A 1 95 ? 3.825 4.197 19.700 1.00 88.69 95 SER A N 1
ATOM 750 C CA . SER A 1 95 ? 3.035 3.009 20.053 1.00 88.69 95 SER A CA 1
ATOM 751 C C . SER A 1 95 ? 2.365 3.126 21.421 1.00 88.69 95 SER A C 1
ATOM 753 O O . SER A 1 95 ? 1.149 2.956 21.541 1.00 88.69 95 SER A O 1
ATOM 755 N N . ASN A 1 96 ? 3.124 3.499 22.454 1.00 91.06 96 ASN A N 1
ATOM 756 C CA . ASN A 1 96 ? 2.600 3.683 23.808 1.00 91.06 96 ASN A CA 1
ATOM 757 C C . ASN A 1 96 ? 1.554 4.803 23.860 1.00 91.06 96 ASN A C 1
ATOM 759 O O . ASN A 1 96 ? 0.580 4.712 24.608 1.00 91.06 96 ASN A O 1
ATOM 763 N N . LYS A 1 97 ? 1.714 5.857 23.046 1.00 93.62 97 LYS A N 1
ATOM 764 C CA . LYS A 1 97 ? 0.748 6.957 22.983 1.00 93.62 97 LYS A CA 1
ATOM 765 C C . LYS A 1 97 ? -0.645 6.470 22.585 1.00 93.62 97 LYS A C 1
ATOM 767 O O . LYS A 1 97 ? -1.627 6.952 23.154 1.00 93.62 97 LYS A O 1
ATOM 772 N N . PHE A 1 98 ? -0.728 5.509 21.671 1.00 91.50 98 PHE A N 1
ATOM 773 C CA . PHE A 1 98 ? -1.976 4.937 21.166 1.00 91.50 98 PHE A CA 1
ATOM 774 C C . PHE A 1 98 ? -2.302 3.559 21.758 1.00 91.50 98 PHE A C 1
ATOM 776 O O . PHE A 1 98 ? -2.989 2.768 21.115 1.00 91.50 98 PHE A O 1
ATOM 783 N N . ASP A 1 99 ? -1.838 3.275 22.979 1.00 88.75 99 ASP A N 1
ATOM 784 C CA . ASP A 1 99 ? -2.193 2.060 23.726 1.00 88.75 99 ASP A CA 1
ATOM 785 C C . ASP A 1 99 ? -1.875 0.769 22.936 1.00 88.75 99 ASP A C 1
ATOM 787 O O . ASP A 1 99 ? -2.672 -0.164 22.892 1.00 88.75 99 ASP A O 1
ATOM 791 N N . GLU A 1 100 ? -0.720 0.761 22.255 1.00 83.94 100 GLU A N 1
ATOM 792 C CA . GLU A 1 100 ? -0.197 -0.331 21.413 1.00 83.94 100 GLU A CA 1
ATOM 793 C C . GLU A 1 100 ? -1.051 -0.700 20.182 1.00 83.94 100 GLU A C 1
ATOM 795 O O . GLU A 1 100 ? -0.777 -1.693 19.517 1.00 83.94 100 GLU A O 1
ATOM 800 N N . VAL A 1 101 ? -2.051 0.104 19.799 1.00 81.69 101 VAL A N 1
ATOM 801 C CA . VAL A 1 101 ? -2.866 -0.169 18.589 1.00 81.69 101 VAL A CA 1
ATOM 802 C C . VAL A 1 101 ? -2.338 0.489 17.304 1.00 81.69 101 VAL A C 1
ATOM 804 O O . VAL A 1 101 ? -2.909 0.296 16.228 1.00 81.69 101 VAL A O 1
ATOM 807 N N . VAL A 1 102 ? -1.282 1.298 17.423 1.00 83.69 102 VAL A N 1
ATOM 808 C CA . VAL A 1 102 ? -0.567 1.961 16.323 1.00 83.69 102 VAL A CA 1
ATOM 809 C C . VAL A 1 102 ? 0.903 1.575 16.443 1.00 83.69 102 VAL A C 1
ATOM 811 O O . VAL A 1 102 ? 1.622 2.108 17.280 1.00 83.69 102 VAL A O 1
ATOM 814 N N . PHE A 1 103 ? 1.366 0.658 15.607 1.00 79.38 103 PHE A N 1
ATOM 815 C CA . PHE A 1 103 ? 2.763 0.243 15.570 1.00 79.38 103 PHE A CA 1
ATOM 816 C C . PHE A 1 103 ? 3.565 1.138 14.633 1.00 79.38 103 PHE A C 1
ATOM 818 O O . PHE A 1 103 ? 3.078 1.548 13.581 1.00 79.38 103 PHE A O 1
ATOM 825 N N . SER A 1 104 ? 4.820 1.397 14.987 1.00 82.00 104 SER A N 1
ATOM 826 C CA . SER A 1 104 ? 5.763 2.157 14.169 1.00 82.00 104 SER A CA 1
ATOM 827 C C . SER A 1 104 ? 7.077 1.399 14.048 1.00 82.00 104 SER A C 1
ATOM 829 O O . SER A 1 104 ? 7.487 0.706 14.979 1.00 82.00 104 SER A O 1
ATOM 831 N N . SER A 1 105 ? 7.732 1.527 12.900 1.00 78.06 105 SER A N 1
ATOM 832 C CA . SER A 1 105 ? 9.089 1.043 12.672 1.00 78.06 105 SER A CA 1
ATOM 833 C C . SER A 1 105 ? 9.838 2.056 11.817 1.00 78.06 105 SER A C 1
ATOM 835 O O . SER A 1 105 ? 9.478 2.291 10.660 1.00 78.06 105 SER A O 1
ATOM 837 N N . THR A 1 106 ? 10.860 2.679 12.399 1.00 77.44 106 THR A N 1
ATOM 838 C CA . THR A 1 106 ? 11.722 3.664 11.746 1.00 77.44 106 THR A CA 1
ATOM 839 C C . THR A 1 106 ? 13.068 3.033 11.404 1.00 77.44 106 THR A C 1
ATOM 841 O O . THR A 1 106 ? 13.726 2.437 12.257 1.00 77.44 106 THR A O 1
ATOM 844 N N . LYS A 1 107 ? 13.517 3.202 10.160 1.00 75.00 107 LYS A N 1
ATOM 845 C CA . LYS A 1 107 ? 14.824 2.746 9.685 1.00 75.00 107 LYS A CA 1
ATOM 846 C C . LYS A 1 107 ? 15.558 3.885 8.983 1.00 75.00 107 LYS A C 1
ATOM 848 O O . LYS A 1 107 ? 15.050 4.449 8.015 1.00 75.00 107 LYS A O 1
ATOM 853 N N . GLU A 1 108 ? 16.771 4.183 9.445 1.00 74.19 108 GLU A N 1
ATOM 854 C CA . GLU A 1 108 ? 17.698 5.028 8.691 1.00 74.19 108 GLU A CA 1
ATOM 855 C C . GLU A 1 108 ? 18.218 4.241 7.476 1.00 74.19 108 GLU A C 1
ATOM 857 O O . GLU A 1 108 ? 18.642 3.086 7.591 1.00 74.19 108 GLU A O 1
ATOM 862 N N . ILE A 1 109 ? 18.177 4.873 6.309 1.00 62.66 109 ILE A N 1
ATOM 863 C CA . ILE A 1 109 ? 18.751 4.401 5.053 1.00 62.66 109 ILE A CA 1
ATOM 864 C C . ILE A 1 109 ? 19.741 5.464 4.584 1.00 62.66 109 ILE A C 1
ATOM 866 O O . ILE A 1 109 ? 19.439 6.657 4.592 1.00 62.66 109 ILE A O 1
ATOM 870 N N . VAL A 1 110 ? 20.933 5.029 4.187 1.00 70.19 110 VAL A N 1
ATOM 871 C CA . VAL A 1 110 ? 21.966 5.901 3.624 1.00 70.19 110 VAL A CA 1
ATOM 872 C C . VAL A 1 110 ? 21.976 5.698 2.114 1.00 70.19 110 VAL A C 1
ATOM 874 O O . VAL A 1 110 ? 22.157 4.572 1.653 1.00 70.19 110 VAL A O 1
ATOM 877 N N . LEU A 1 111 ? 21.762 6.777 1.369 1.00 65.88 111 LEU A N 1
ATOM 878 C CA . LEU A 1 111 ? 21.914 6.861 -0.084 1.00 65.88 111 LEU A CA 1
ATOM 879 C C . LEU A 1 111 ? 23.099 7.790 -0.399 1.00 65.88 111 LEU A C 1
ATOM 881 O O . LEU A 1 111 ? 23.618 8.454 0.501 1.00 65.88 111 LEU A O 1
ATOM 885 N N . GLU A 1 112 ? 23.528 7.858 -1.660 1.00 57.31 112 GLU A N 1
ATOM 886 C CA . GLU A 1 112 ? 24.665 8.706 -2.067 1.00 57.31 112 GLU A CA 1
ATOM 887 C C . GLU A 1 112 ? 24.432 10.192 -1.732 1.00 57.31 112 GLU A C 1
ATOM 889 O O . GLU A 1 112 ? 25.338 10.861 -1.235 1.00 57.31 112 GLU A O 1
ATOM 894 N N . ASP A 1 113 ? 23.192 10.667 -1.885 1.00 70.94 113 ASP A N 1
ATOM 895 C CA . ASP A 1 113 ? 22.792 12.056 -1.624 1.00 70.94 113 ASP A CA 1
ATOM 896 C C . ASP A 1 113 ? 22.467 12.366 -0.148 1.00 70.94 113 ASP A C 1
ATOM 898 O O . ASP A 1 113 ? 22.184 13.516 0.194 1.00 70.94 113 ASP A O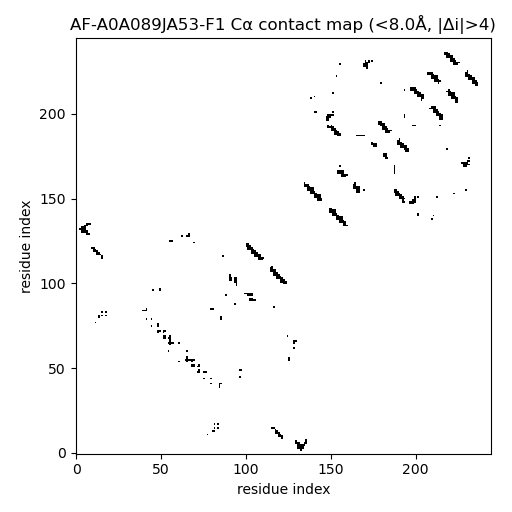 1
ATOM 902 N N . GLY A 1 114 ? 22.494 11.374 0.755 1.00 71.69 114 GLY A N 1
ATOM 903 C CA . GLY A 1 114 ? 22.307 11.621 2.188 1.00 71.69 114 GLY A CA 1
ATOM 904 C C . GLY A 1 114 ? 21.634 10.511 2.996 1.00 71.69 114 GLY A C 1
ATOM 905 O O . GLY A 1 114 ? 21.514 9.357 2.587 1.00 71.69 114 GLY A O 1
ATOM 906 N N . LYS A 1 115 ? 21.205 10.880 4.207 1.00 74.94 115 LYS A N 1
ATOM 907 C CA . LYS A 1 115 ? 20.539 9.998 5.175 1.00 74.94 115 LYS A CA 1
ATOM 908 C C . LYS A 1 115 ? 19.038 10.259 5.193 1.00 74.94 115 LYS A C 1
ATOM 910 O O . LYS A 1 115 ? 18.609 11.382 5.447 1.00 74.94 115 LYS A O 1
ATOM 915 N N . PHE A 1 116 ? 18.258 9.203 5.016 1.00 71.62 116 PHE A N 1
ATOM 916 C CA . PHE A 1 116 ? 16.801 9.229 4.984 1.00 71.62 116 PHE A CA 1
ATOM 917 C C . PHE A 1 116 ? 16.254 8.363 6.115 1.00 71.62 116 PHE A C 1
ATOM 919 O O . PHE A 1 116 ? 16.705 7.238 6.308 1.00 71.62 116 PHE A O 1
ATOM 926 N N . ASN A 1 117 ? 15.266 8.859 6.856 1.00 69.56 117 ASN A N 1
ATOM 927 C CA . ASN A 1 117 ? 14.534 8.043 7.823 1.00 69.56 117 ASN A CA 1
ATOM 928 C C . ASN A 1 117 ? 13.216 7.609 7.189 1.00 69.56 117 ASN A C 1
ATOM 930 O O . ASN A 1 117 ? 12.324 8.434 7.006 1.00 69.56 117 ASN A O 1
ATOM 934 N N . ILE A 1 118 ? 13.094 6.322 6.862 1.00 69.69 118 ILE A N 1
ATOM 935 C CA . ILE A 1 118 ? 11.818 5.742 6.442 1.00 69.69 118 ILE A CA 1
ATOM 936 C C . ILE A 1 118 ? 11.108 5.237 7.691 1.00 69.69 118 ILE A C 1
ATOM 938 O O . ILE A 1 118 ? 11.637 4.386 8.407 1.00 69.69 118 ILE A O 1
ATOM 942 N N . ARG A 1 119 ? 9.902 5.747 7.944 1.00 74.81 119 ARG A N 1
ATOM 943 C CA . ARG A 1 119 ? 9.015 5.256 8.998 1.00 74.81 119 ARG A CA 1
ATOM 944 C C . ARG A 1 119 ? 7.796 4.594 8.379 1.00 74.81 119 ARG A C 1
ATOM 946 O O . ARG A 1 119 ? 7.068 5.224 7.621 1.00 74.81 119 ARG A O 1
ATOM 953 N N . VAL A 1 120 ? 7.555 3.345 8.758 1.00 72.00 120 VAL A N 1
ATOM 954 C CA . VAL A 1 120 ? 6.315 2.626 8.462 1.00 72.00 120 VAL A CA 1
ATOM 955 C C . VAL A 1 120 ? 5.450 2.663 9.713 1.00 72.00 120 VAL A C 1
ATOM 957 O O . VAL A 1 120 ? 5.895 2.229 10.775 1.00 72.00 120 VAL A O 1
ATOM 960 N N . VAL A 1 121 ? 4.220 3.163 9.590 1.00 74.31 121 VAL A N 1
ATOM 961 C CA . VAL A 1 121 ? 3.219 3.137 10.665 1.00 74.31 121 VAL A CA 1
ATOM 962 C C . VAL A 1 121 ? 2.058 2.245 10.243 1.00 74.31 121 VAL A C 1
ATOM 964 O O . VAL A 1 121 ? 1.546 2.369 9.134 1.00 74.31 121 VAL A O 1
ATOM 967 N N . ASN A 1 122 ? 1.651 1.342 11.130 1.00 72.38 122 ASN A N 1
ATOM 968 C CA . ASN A 1 122 ? 0.561 0.398 10.927 1.00 72.38 122 ASN A CA 1
ATOM 969 C C . ASN A 1 122 ? -0.445 0.548 12.072 1.00 72.38 122 ASN A C 1
ATOM 971 O O . ASN A 1 122 ? -0.060 0.506 13.238 1.00 72.38 122 ASN A O 1
ATOM 975 N N . PHE A 1 123 ? -1.727 0.703 11.761 1.00 77.00 123 PHE A N 1
ATOM 976 C CA . PHE A 1 123 ? -2.789 0.711 12.761 1.00 77.00 123 PHE A CA 1
ATOM 977 C C . PHE A 1 123 ? -4.013 -0.035 12.232 1.00 77.00 123 PHE A C 1
ATOM 979 O O . PHE A 1 123 ? -4.285 -0.033 11.031 1.00 77.00 123 PHE A O 1
ATOM 986 N N . GLN A 1 124 ? -4.784 -0.631 13.139 1.00 68.19 124 GLN A N 1
ATOM 987 C CA . GLN A 1 124 ? -6.047 -1.273 12.790 1.00 68.19 124 GLN A CA 1
ATOM 988 C C . GLN A 1 124 ? -7.220 -0.330 13.079 1.00 68.19 124 GLN A C 1
ATOM 990 O O . GLN A 1 124 ? -7.428 0.101 14.215 1.00 68.19 124 GLN A O 1
ATOM 995 N N . ALA A 1 125 ? -7.993 -0.005 12.040 1.00 70.69 125 ALA A N 1
ATOM 996 C CA . ALA A 1 125 ? -9.229 0.759 12.179 1.00 70.69 125 ALA A CA 1
ATOM 997 C C . ALA A 1 125 ? -10.304 -0.040 12.954 1.00 70.69 125 ALA A C 1
ATOM 999 O O . ALA A 1 125 ? -10.302 -1.274 12.897 1.00 70.69 125 ALA A O 1
ATOM 1000 N N . PRO A 1 126 ? -11.248 0.628 13.649 1.00 69.44 126 PRO A N 1
ATOM 1001 C CA . PRO A 1 126 ? -12.346 -0.056 14.324 1.00 69.44 126 PRO A CA 1
ATOM 1002 C C . PRO A 1 126 ? -13.222 -0.820 13.324 1.00 69.44 126 PRO A C 1
ATOM 1004 O O . PRO A 1 126 ? -13.589 -0.294 12.269 1.00 69.44 126 PRO A O 1
ATOM 1007 N N . LEU A 1 127 ? -13.583 -2.056 13.673 1.00 64.44 127 LEU A N 1
ATOM 1008 C CA . LEU A 1 127 ? -14.471 -2.882 12.859 1.00 64.44 127 LEU A CA 1
ATOM 1009 C C . LEU A 1 127 ? -15.848 -2.207 12.720 1.00 64.44 127 LEU A C 1
ATOM 1011 O O . LEU A 1 127 ? -16.381 -1.657 13.682 1.00 64.44 127 LEU A O 1
ATOM 1015 N N . GLY A 1 128 ? -16.431 -2.270 11.520 1.00 60.97 128 GLY A N 1
ATOM 1016 C CA . GLY A 1 128 ? -17.796 -1.796 11.258 1.00 60.97 128 GLY A CA 1
ATOM 1017 C C . GLY A 1 128 ? -17.958 -0.321 10.870 1.00 60.97 128 GLY A C 1
ATOM 1018 O O . GLY A 1 128 ? -19.096 0.095 10.686 1.00 60.97 128 GLY A O 1
ATOM 1019 N N . LEU A 1 129 ? -16.872 0.450 10.710 1.00 64.06 129 LEU A N 1
ATOM 1020 C CA . LEU A 1 129 ? -16.937 1.857 10.264 1.00 64.06 129 LEU A CA 1
ATOM 1021 C C . LEU A 1 129 ? -16.582 2.075 8.794 1.00 64.06 129 LEU A C 1
ATOM 1023 O O . LEU A 1 129 ? -17.251 2.823 8.099 1.00 64.06 129 LEU A O 1
ATOM 1027 N N . LYS A 1 130 ? -15.546 1.404 8.287 1.00 51.62 130 LYS A N 1
ATOM 1028 C CA . LYS A 1 130 ? -15.212 1.416 6.856 1.00 51.62 130 LYS A CA 1
ATOM 1029 C C . LYS A 1 130 ? -15.375 0.011 6.290 1.00 51.62 130 LYS A C 1
ATOM 1031 O O . LYS A 1 130 ? -14.442 -0.784 6.328 1.00 51.62 130 LYS A O 1
ATOM 1036 N N . GLY A 1 131 ? -16.580 -0.314 5.820 1.00 40.03 131 GLY A N 1
ATOM 1037 C CA . GLY A 1 131 ? -16.881 -1.600 5.175 1.00 40.03 131 GLY A CA 1
ATOM 1038 C C . GLY A 1 131 ? -16.722 -1.573 3.641 1.00 40.03 131 GLY A C 1
ATOM 1039 O O . GLY A 1 131 ? -17.258 -0.673 3.012 1.00 40.03 131 GLY A O 1
ATOM 1040 N N . TYR A 1 132 ? -16.030 -2.573 3.066 1.00 40.97 132 TYR A N 1
ATOM 1041 C CA . TYR A 1 132 ? -15.948 -3.028 1.643 1.00 40.97 132 TYR A CA 1
ATOM 1042 C C . TYR A 1 132 ? -15.647 -4.555 1.645 1.00 40.97 132 TYR A C 1
ATOM 1044 O O . TYR A 1 132 ? -15.179 -5.000 2.678 1.00 40.97 132 TYR A O 1
ATOM 1052 N N . ASN A 1 133 ? -15.843 -5.349 0.573 1.00 40.03 133 ASN A N 1
ATOM 1053 C CA . ASN A 1 133 ? -15.984 -6.851 0.456 1.00 40.03 133 ASN A CA 1
ATOM 1054 C C . ASN A 1 133 ? -15.196 -7.367 -0.721 1.00 40.03 133 ASN A C 1
ATOM 1056 O O . ASN A 1 133 ? -15.500 -8.339 -1.399 1.00 40.03 133 ASN A O 1
ATOM 1060 N N . ASP A 1 134 ? -14.017 -6.823 -0.776 1.00 47.09 134 ASP A N 1
ATOM 1061 C CA . ASP A 1 134 ? -13.078 -7.144 -1.793 1.00 47.09 134 ASP A CA 1
ATOM 1062 C C . ASP A 1 134 ? -11.845 -7.667 -1.048 1.00 47.09 134 ASP A C 1
ATOM 1064 O O . ASP A 1 134 ? -11.809 -7.726 0.186 1.00 47.09 134 ASP A O 1
ATOM 1068 N N . LYS A 1 135 ? -10.845 -8.148 -1.765 1.00 57.06 135 LYS A N 1
ATOM 1069 C CA . LYS A 1 135 ? -9.526 -8.287 -1.156 1.00 57.06 135 LYS A CA 1
ATOM 1070 C C . LYS A 1 135 ? -8.840 -6.939 -1.317 1.00 57.06 135 LYS A C 1
ATOM 1072 O O . LYS A 1 135 ? -8.999 -6.321 -2.369 1.00 57.06 135 LYS A O 1
ATOM 1077 N N . ILE A 1 136 ? -8.075 -6.475 -0.324 1.00 69.62 136 ILE A N 1
ATOM 1078 C CA . ILE A 1 136 ? -7.124 -5.407 -0.651 1.00 69.62 136 ILE A CA 1
ATOM 1079 C C . ILE A 1 136 ? -6.045 -6.049 -1.491 1.00 69.62 136 ILE A C 1
ATOM 1081 O O . ILE A 1 136 ? -5.406 -7.003 -1.042 1.00 69.62 136 ILE A O 1
ATOM 1085 N N . GLU A 1 137 ? -5.849 -5.507 -2.681 1.00 73.00 137 GLU A N 1
ATOM 1086 C CA . GLU A 1 137 ? -4.764 -5.894 -3.557 1.00 73.00 137 GLU A CA 1
ATOM 1087 C C . GLU A 1 137 ? -3.839 -4.694 -3.758 1.00 73.00 137 GLU A C 1
ATOM 1089 O O . GLU A 1 137 ? -4.286 -3.558 -3.913 1.00 73.00 137 GLU A O 1
ATOM 1094 N N . LEU A 1 138 ? -2.537 -4.954 -3.713 1.00 81.06 138 LEU A N 1
ATOM 1095 C CA . LEU A 1 138 ? -1.471 -3.984 -3.922 1.00 81.06 138 LEU A CA 1
ATOM 1096 C C . LEU A 1 138 ? -0.620 -4.463 -5.100 1.00 81.06 138 LEU A C 1
ATOM 1098 O O . LEU A 1 138 ? -0.277 -5.643 -5.176 1.00 81.06 138 LEU A O 1
ATOM 1102 N N . LEU A 1 139 ? -0.252 -3.548 -5.995 1.00 78.19 139 LEU A N 1
ATOM 1103 C CA . LEU A 1 139 ? 0.855 -3.750 -6.926 1.00 78.19 139 LEU A CA 1
ATOM 1104 C C . LEU A 1 139 ? 2.097 -3.080 -6.336 1.00 78.19 139 LEU A C 1
ATOM 1106 O O . LEU A 1 139 ? 2.088 -1.882 -6.061 1.00 78.19 139 LEU A O 1
ATOM 1110 N N . LEU A 1 140 ? 3.157 -3.858 -6.134 1.00 82.00 140 LEU A N 1
ATOM 1111 C CA . LEU A 1 140 ? 4.464 -3.376 -5.703 1.00 82.00 140 LEU A CA 1
ATOM 1112 C C . LEU A 1 140 ? 5.423 -3.467 -6.889 1.00 82.00 140 LEU A C 1
ATOM 1114 O O . LEU A 1 140 ? 5.671 -4.568 -7.378 1.00 82.00 140 LEU A O 1
ATOM 1118 N N . GLY A 1 141 ? 5.953 -2.328 -7.331 1.00 80.81 141 GLY A N 1
ATOM 1119 C CA . GLY A 1 141 ? 6.914 -2.242 -8.429 1.00 80.81 141 GLY A CA 1
ATOM 1120 C C . GLY A 1 141 ? 8.198 -1.524 -8.022 1.00 80.81 141 GLY A C 1
ATOM 1121 O O . GLY A 1 141 ? 8.181 -0.679 -7.126 1.00 80.81 141 GLY A O 1
ATOM 1122 N N . GLY A 1 142 ? 9.314 -1.861 -8.666 1.00 83.50 142 GLY A N 1
ATOM 1123 C CA . GLY A 1 142 ? 10.614 -1.243 -8.394 1.00 83.50 142 GLY A CA 1
ATOM 1124 C C . GLY A 1 142 ? 11.758 -1.864 -9.193 1.00 83.50 142 GLY A C 1
ATOM 1125 O O . GLY A 1 142 ? 11.531 -2.692 -10.068 1.00 83.50 142 GLY A O 1
ATOM 1126 N N . TYR A 1 143 ? 12.996 -1.479 -8.885 1.00 84.31 143 TYR A N 1
ATOM 1127 C CA . TYR A 1 143 ? 14.198 -2.007 -9.543 1.00 84.31 143 TYR A CA 1
ATOM 1128 C C . TYR A 1 143 ? 14.810 -3.182 -8.763 1.00 84.31 143 TYR A C 1
ATOM 1130 O O . TYR A 1 143 ? 14.914 -3.130 -7.539 1.00 84.31 143 TYR A O 1
ATOM 1138 N N . LEU A 1 144 ? 15.264 -4.216 -9.475 1.00 77.00 144 LEU A N 1
ATOM 1139 C CA . LEU A 1 144 ? 15.933 -5.406 -8.925 1.00 77.00 144 LEU A CA 1
ATOM 1140 C C . LEU A 1 144 ? 17.447 -5.236 -8.744 1.00 77.00 144 LEU A C 1
ATOM 1142 O O . LEU A 1 144 ? 18.068 -5.991 -7.999 1.00 77.00 144 LEU A O 1
ATOM 1146 N N . SER A 1 145 ? 18.054 -4.273 -9.442 1.00 71.25 145 SER A N 1
ATOM 1147 C CA . SER A 1 145 ? 19.507 -4.107 -9.516 1.00 71.25 145 SER A CA 1
ATOM 1148 C C . SER A 1 145 ? 19.930 -2.658 -9.292 1.00 71.25 145 SER A C 1
ATOM 1150 O O . SER A 1 145 ? 19.239 -1.720 -9.686 1.00 71.25 145 SER A O 1
ATOM 1152 N N . LEU A 1 146 ? 21.114 -2.490 -8.698 1.00 59.88 146 LEU A N 1
ATOM 1153 C CA . LEU A 1 146 ? 21.835 -1.214 -8.648 1.00 59.88 146 LEU A CA 1
ATOM 1154 C C . LEU A 1 146 ? 22.612 -0.937 -9.949 1.0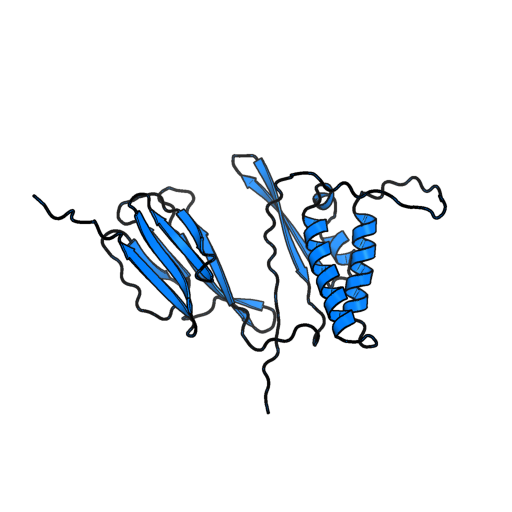0 59.88 146 LEU A C 1
ATOM 1156 O O . LEU A 1 146 ? 22.993 0.201 -10.210 1.00 59.88 146 LEU A O 1
ATOM 1160 N N . TYR A 1 147 ? 22.853 -1.968 -10.763 1.00 60.22 147 TYR A N 1
ATOM 1161 C CA . TYR A 1 147 ? 23.585 -1.884 -12.026 1.00 60.22 147 TYR A CA 1
ATOM 1162 C C . TYR A 1 147 ? 22.631 -1.612 -13.194 1.00 60.22 147 TYR A C 1
ATOM 1164 O O . TYR A 1 147 ? 21.522 -2.140 -13.213 1.00 60.22 147 TYR A O 1
ATOM 1172 N N . SER A 1 148 ? 23.072 -0.796 -14.157 1.00 64.50 148 SER A N 1
ATOM 1173 C CA . SER A 1 148 ? 22.290 -0.418 -15.343 1.00 64.50 148 SER A CA 1
ATOM 1174 C C . SER A 1 148 ? 22.516 -1.396 -16.517 1.00 64.50 148 SER A C 1
ATOM 1176 O O . SER A 1 148 ? 23.655 -1.845 -16.686 1.00 64.50 148 SER A O 1
ATOM 1178 N N . PRO A 1 149 ? 21.491 -1.720 -17.334 1.00 68.88 149 PRO A N 1
ATOM 1179 C CA . PRO A 1 149 ? 20.079 -1.365 -17.148 1.00 68.88 149 PRO A CA 1
ATOM 1180 C C . PRO A 1 149 ? 19.522 -2.052 -15.898 1.00 68.88 149 PRO A C 1
ATOM 1182 O O . PRO A 1 149 ? 19.877 -3.190 -15.611 1.00 68.88 149 PRO A O 1
ATOM 1185 N N . LYS A 1 150 ? 18.670 -1.360 -15.138 1.00 80.94 150 LYS A N 1
ATOM 1186 C CA . LYS A 1 150 ? 18.127 -1.879 -13.876 1.00 80.94 150 LYS A CA 1
ATOM 1187 C C . LYS A 1 150 ? 16.849 -2.677 -14.170 1.00 80.94 150 LYS A C 1
ATOM 1189 O O . LYS A 1 150 ? 15.855 -2.020 -14.471 1.00 80.94 150 LYS A O 1
ATOM 1194 N N . PRO A 1 151 ? 16.815 -4.026 -14.085 1.00 86.00 151 PRO A N 1
ATOM 1195 C CA . PRO A 1 151 ? 15.591 -4.794 -14.310 1.00 86.00 151 PRO A CA 1
ATOM 1196 C C . PRO A 1 151 ? 14.473 -4.312 -13.391 1.00 86.00 151 PRO A C 1
ATOM 1198 O O . PRO A 1 151 ? 14.724 -4.029 -12.216 1.00 86.00 151 PRO A O 1
ATOM 1201 N N . VAL A 1 152 ? 13.258 -4.200 -13.916 1.00 86.81 152 VAL A N 1
ATOM 1202 C CA . VAL A 1 152 ? 12.087 -3.790 -13.138 1.00 86.81 152 VAL A CA 1
ATOM 1203 C C . VAL A 1 152 ? 11.332 -5.036 -12.695 1.00 86.81 152 VAL A C 1
ATOM 1205 O O . VAL A 1 152 ? 11.135 -5.954 -13.483 1.00 86.81 152 VAL A O 1
ATOM 1208 N N . PHE A 1 153 ? 10.889 -5.068 -11.442 1.00 87.94 153 PHE A N 1
ATOM 1209 C CA . PHE A 1 153 ? 9.948 -6.071 -10.959 1.00 87.94 153 PHE A CA 1
ATOM 1210 C C . PHE A 1 153 ? 8.568 -5.466 -10.724 1.00 87.94 153 PHE A C 1
ATOM 1212 O O . PHE A 1 153 ? 8.455 -4.293 -10.361 1.00 87.94 153 PHE A O 1
ATOM 1219 N N . VAL A 1 154 ? 7.526 -6.287 -10.861 1.00 85.44 154 VAL A N 1
ATOM 1220 C CA . VAL A 1 154 ? 6.179 -6.002 -10.359 1.00 85.44 154 VAL A CA 1
ATOM 1221 C C . VAL A 1 154 ? 5.610 -7.254 -9.694 1.00 85.44 154 VAL A C 1
ATOM 1223 O O . VAL A 1 154 ? 5.544 -8.315 -10.304 1.00 85.44 154 VAL A O 1
ATOM 1226 N N . SER A 1 155 ? 5.153 -7.138 -8.451 1.00 86.44 155 SER A N 1
ATOM 1227 C CA . SER A 1 155 ? 4.501 -8.218 -7.699 1.00 86.44 155 SER A CA 1
ATOM 1228 C C . SER A 1 155 ? 3.111 -7.787 -7.235 1.00 86.44 155 SER A C 1
ATOM 1230 O O . SER A 1 155 ? 2.878 -6.619 -6.916 1.00 86.44 155 SER A O 1
ATOM 1232 N N . SER A 1 156 ? 2.169 -8.729 -7.208 1.00 84.69 156 SER A N 1
ATOM 1233 C CA . SER A 1 156 ? 0.820 -8.505 -6.684 1.00 84.69 156 SER A CA 1
ATOM 1234 C C . SER A 1 156 ? 0.712 -9.102 -5.290 1.00 84.69 156 SER A C 1
ATOM 1236 O O . SER A 1 156 ? 1.107 -10.244 -5.073 1.00 84.69 156 SER A O 1
ATOM 1238 N N . TRP A 1 157 ? 0.159 -8.348 -4.349 1.00 84.50 157 TRP A N 1
ATOM 1239 C CA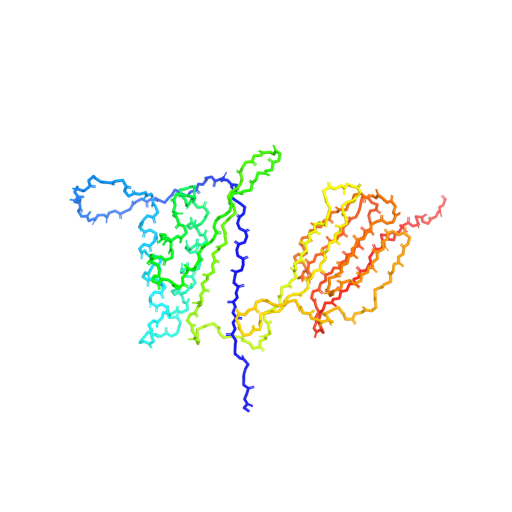 . TRP A 1 157 ? -0.013 -8.758 -2.960 1.00 84.50 157 TRP A CA 1
ATOM 1240 C C . TRP A 1 157 ? -1.480 -8.661 -2.581 1.00 84.50 157 TRP A C 1
ATOM 1242 O O . TRP A 1 157 ? -2.127 -7.673 -2.913 1.00 84.50 157 TRP A O 1
ATOM 1252 N N . GLU A 1 158 ? -1.992 -9.651 -1.856 1.00 80.25 158 GLU A N 1
ATOM 1253 C CA . GLU A 1 158 ? -3.307 -9.580 -1.222 1.00 80.25 158 GLU A CA 1
ATOM 1254 C C . GLU A 1 158 ? -3.180 -9.523 0.302 1.00 80.25 158 GLU A C 1
ATOM 1256 O O . GLU A 1 158 ? -2.279 -10.125 0.896 1.00 80.25 158 GLU A O 1
ATOM 1261 N N . LEU A 1 159 ? -4.086 -8.782 0.938 1.00 67.38 159 LEU A N 1
ATOM 1262 C CA . LEU A 1 159 ? -4.246 -8.786 2.386 1.00 67.38 159 LEU A CA 1
ATOM 1263 C C . LEU A 1 159 ? -5.264 -9.859 2.780 1.00 67.38 159 LEU A C 1
ATOM 1265 O O . LEU A 1 159 ? -6.471 -9.615 2.739 1.00 67.38 159 LEU A O 1
ATOM 1269 N N . ASP A 1 160 ? -4.778 -11.027 3.195 1.00 61.16 160 ASP A N 1
ATOM 1270 C CA . ASP A 1 160 ? -5.606 -12.098 3.753 1.00 61.16 160 ASP A CA 1
ATOM 1271 C C . ASP A 1 160 ? -5.371 -12.236 5.260 1.00 61.16 160 ASP A C 1
ATOM 1273 O O . ASP A 1 160 ? -4.240 -12.173 5.735 1.00 61.16 160 ASP A O 1
ATOM 1277 N N . ASN A 1 161 ? -6.446 -12.410 6.035 1.00 58.38 161 ASN A N 1
ATOM 1278 C CA . ASN A 1 161 ? -6.387 -12.613 7.489 1.00 58.38 161 ASN A CA 1
ATOM 1279 C C . ASN A 1 161 ? -5.424 -11.649 8.229 1.00 58.38 161 ASN A C 1
ATOM 1281 O O . ASN A 1 161 ? -4.687 -12.054 9.126 1.00 58.38 161 ASN A O 1
ATOM 1285 N N . GLN A 1 162 ? -5.443 -10.361 7.853 1.00 55.00 162 GLN A N 1
ATOM 1286 C CA . GLN A 1 162 ? -4.598 -9.285 8.411 1.00 55.00 162 GLN A CA 1
ATOM 1287 C C . GLN A 1 162 ? -3.086 -9.423 8.121 1.00 55.00 162 GLN A C 1
ATOM 1289 O O . GLN A 1 162 ? -2.274 -8.708 8.710 1.00 55.00 162 GLN A O 1
ATOM 1294 N N . LYS A 1 163 ? -2.691 -10.291 7.182 1.00 60.78 163 LYS A N 1
ATOM 1295 C CA . LYS A 1 163 ? -1.310 -10.482 6.733 1.00 60.78 163 LYS A CA 1
ATOM 1296 C C . LYS A 1 163 ? -1.191 -10.253 5.226 1.00 60.78 163 LYS A C 1
ATOM 1298 O O . LYS A 1 163 ? -1.927 -10.834 4.437 1.00 60.78 163 LYS A O 1
ATOM 1303 N N . TRP A 1 164 ? -0.223 -9.436 4.820 1.00 74.56 164 TRP A N 1
ATOM 1304 C CA . TRP A 1 164 ? 0.144 -9.319 3.410 1.00 74.56 164 TRP A CA 1
ATOM 1305 C C . TRP A 1 164 ? 0.809 -10.610 2.924 1.00 74.56 164 TRP A C 1
ATOM 1307 O O . TRP A 1 164 ? 1.775 -11.092 3.526 1.00 74.56 164 TRP A O 1
ATOM 1317 N N . THR A 1 165 ? 0.296 -11.155 1.827 1.00 79.50 165 THR A N 1
ATOM 1318 C CA . THR A 1 165 ? 0.844 -12.329 1.143 1.00 79.50 165 THR A CA 1
ATOM 1319 C C . THR A 1 165 ? 0.902 -12.083 -0.355 1.00 79.50 165 THR A C 1
ATOM 1321 O O . THR A 1 165 ? -0.049 -11.554 -0.929 1.00 79.50 165 THR A O 1
ATOM 1324 N N . GLU A 1 166 ? 1.995 -12.490 -0.996 1.00 81.62 166 GLU A N 1
ATOM 1325 C CA . GLU A 1 166 ? 2.121 -12.433 -2.451 1.00 81.62 166 GLU A CA 1
ATOM 1326 C C . GLU A 1 166 ? 1.038 -13.300 -3.114 1.00 81.62 166 GLU A C 1
ATOM 1328 O O . GLU A 1 166 ? 0.823 -14.468 -2.762 1.00 81.62 166 GLU A O 1
ATOM 1333 N N . LYS A 1 167 ? 0.307 -12.694 -4.049 1.00 82.88 167 LYS A N 1
ATOM 1334 C CA . LYS A 1 167 ? -0.872 -13.265 -4.688 1.00 82.88 167 LYS A CA 1
ATOM 1335 C C . LYS A 1 167 ? -0.443 -14.177 -5.832 1.00 82.88 167 LYS A C 1
ATOM 1337 O O . LYS A 1 167 ? -0.034 -13.728 -6.906 1.00 82.88 167 LYS A O 1
ATOM 1342 N N . LYS A 1 168 ? -0.589 -15.482 -5.602 1.00 84.50 168 LYS A N 1
ATOM 1343 C CA . LYS A 1 168 ? -0.245 -16.517 -6.581 1.00 84.50 168 LYS A CA 1
ATOM 1344 C C . LYS A 1 168 ? -1.108 -16.424 -7.835 1.00 84.50 168 LYS A C 1
ATOM 1346 O O . LYS A 1 168 ? -2.321 -16.251 -7.727 1.00 84.50 168 LYS A O 1
ATOM 1351 N N . HIS A 1 169 ? -0.487 -16.600 -9.002 1.00 80.81 169 HIS A N 1
ATOM 1352 C CA . HIS A 1 169 ? -1.160 -16.572 -10.312 1.00 80.81 169 HIS A CA 1
ATOM 1353 C C . HIS A 1 169 ? -2.008 -15.302 -10.542 1.00 80.81 169 HIS A C 1
ATOM 1355 O O . HIS A 1 169 ? -3.126 -15.360 -11.050 1.00 80.81 169 HIS A O 1
ATOM 1361 N N . SER A 1 170 ? -1.484 -14.149 -10.123 1.00 83.69 170 SER A N 1
ATOM 1362 C CA . SER A 1 170 ? -2.152 -12.845 -10.216 1.00 83.69 170 SER A CA 1
ATOM 1363 C C . SER A 1 170 ? -2.228 -12.283 -11.640 1.00 83.69 170 SER A C 1
ATOM 1365 O O . SER A 1 170 ? -3.188 -11.577 -11.953 1.00 83.69 170 SER A O 1
ATOM 1367 N N . PHE A 1 171 ? -1.258 -12.603 -12.501 1.00 86.56 171 PHE A N 1
ATOM 1368 C CA . PHE A 1 171 ? -1.217 -12.193 -13.908 1.00 86.56 171 PHE A CA 1
ATOM 1369 C C . PHE A 1 171 ? -2.183 -13.021 -14.767 1.00 86.56 171 PHE A C 1
ATOM 1371 O O . PHE A 1 171 ? -2.213 -14.248 -14.688 1.00 86.56 171 PHE A O 1
ATOM 1378 N N . THR A 1 172 ? -2.995 -12.337 -15.576 1.00 84.12 172 THR A N 1
ATOM 1379 C CA . THR A 1 172 ? -4.186 -12.918 -16.229 1.00 84.12 172 THR A CA 1
ATOM 1380 C C . THR A 1 172 ? -4.033 -13.198 -17.720 1.00 84.12 172 THR A C 1
ATOM 1382 O O . THR A 1 172 ? -4.835 -13.947 -18.283 1.00 84.12 172 THR A O 1
ATOM 1385 N N . ASN A 1 173 ? -3.030 -12.607 -18.365 1.00 85.62 173 ASN A N 1
ATOM 1386 C CA . ASN A 1 173 ? -2.722 -12.793 -19.777 1.00 85.62 173 ASN A CA 1
ATOM 1387 C C . ASN A 1 173 ? -1.389 -13.521 -19.963 1.00 85.62 173 ASN A C 1
ATOM 1389 O O . ASN A 1 173 ? -0.508 -13.446 -19.108 1.00 85.62 173 ASN A O 1
ATOM 1393 N N . THR A 1 174 ? -1.231 -14.189 -21.108 1.00 76.81 174 THR A N 1
ATOM 1394 C CA . THR A 1 174 ? 0.094 -14.605 -21.577 1.00 76.81 174 THR A CA 1
ATOM 1395 C C . THR A 1 174 ? 0.963 -13.365 -21.733 1.00 76.81 174 THR A C 1
ATOM 1397 O O . THR A 1 174 ? 0.496 -12.333 -22.228 1.00 76.81 174 THR A O 1
ATOM 1400 N N . ILE A 1 175 ? 2.206 -13.471 -21.282 1.00 79.56 175 ILE A N 1
ATOM 1401 C CA . ILE A 1 175 ? 3.205 -12.422 -21.393 1.00 79.56 175 ILE A CA 1
ATOM 1402 C C . ILE A 1 175 ? 4.291 -12.963 -22.317 1.00 79.56 175 ILE A C 1
ATOM 1404 O O . ILE A 1 175 ? 4.913 -13.975 -22.004 1.00 79.56 175 ILE A O 1
ATOM 1408 N N . ASP A 1 176 ? 4.457 -12.314 -23.465 1.00 80.56 176 ASP A N 1
ATOM 1409 C CA . ASP A 1 176 ? 5.403 -12.708 -24.506 1.00 80.56 176 ASP A CA 1
ATOM 1410 C C . ASP A 1 176 ? 6.503 -11.648 -24.625 1.00 80.56 176 ASP A 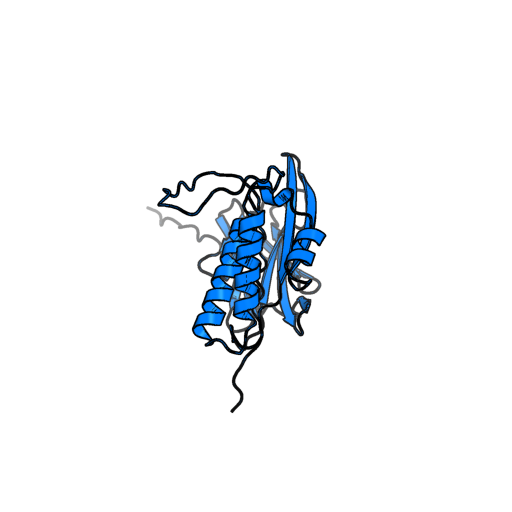C 1
ATOM 1412 O O . ASP A 1 176 ? 6.209 -10.454 -24.736 1.00 80.56 176 ASP A O 1
ATOM 1416 N N . SER A 1 177 ? 7.762 -12.074 -24.639 1.00 85.75 177 SER A N 1
ATOM 1417 C CA . SER A 1 177 ? 8.905 -11.199 -24.918 1.00 85.75 177 SER A CA 1
ATOM 1418 C C . SER A 1 177 ? 8.932 -10.743 -26.385 1.00 85.75 177 SER A C 1
ATOM 1420 O O . SER A 1 177 ? 8.411 -11.418 -27.277 1.00 85.75 177 SER A O 1
ATOM 1422 N N . ASN A 1 178 ? 9.572 -9.607 -26.661 1.00 85.69 178 ASN A N 1
ATOM 1423 C CA . ASN A 1 178 ? 9.835 -9.102 -28.012 1.00 85.69 178 ASN A CA 1
ATOM 1424 C C . ASN A 1 178 ? 11.225 -8.450 -28.105 1.00 85.69 178 ASN A C 1
ATOM 1426 O O . ASN A 1 178 ? 11.945 -8.379 -27.116 1.00 85.69 178 ASN A O 1
ATOM 1430 N N . ASP A 1 179 ? 11.568 -7.918 -29.281 1.00 85.06 179 ASP A N 1
ATOM 1431 C CA . ASP A 1 179 ? 12.867 -7.294 -29.598 1.00 85.06 179 ASP A CA 1
ATOM 1432 C C . ASP A 1 179 ? 13.292 -6.122 -28.675 1.00 85.06 179 ASP A C 1
ATOM 1434 O O . ASP A 1 179 ? 14.396 -5.587 -28.820 1.00 85.06 179 ASP A O 1
ATOM 1438 N N . PHE A 1 180 ? 12.421 -5.665 -27.769 1.00 86.88 180 PHE A N 1
ATOM 1439 C CA . PHE A 1 180 ? 12.674 -4.595 -26.801 1.00 86.88 180 PHE A CA 1
ATOM 1440 C C . PHE A 1 180 ? 12.549 -5.072 -25.352 1.00 86.88 180 PHE A C 1
ATOM 1442 O O . PHE A 1 180 ? 13.377 -4.686 -24.528 1.00 86.88 180 PHE A O 1
ATOM 1449 N N . TRP A 1 181 ? 11.537 -5.885 -25.046 1.00 89.94 181 TRP A N 1
ATOM 1450 C CA . TRP A 1 181 ? 11.186 -6.306 -23.692 1.00 89.94 181 TRP A CA 1
ATOM 1451 C C . TRP A 1 181 ? 11.346 -7.815 -23.526 1.00 89.94 181 TRP A C 1
ATOM 1453 O O . TRP A 1 181 ? 10.690 -8.578 -24.233 1.00 89.94 181 TRP A O 1
ATOM 1463 N N . ASP A 1 182 ? 12.160 -8.242 -22.561 1.00 91.19 182 ASP A N 1
ATOM 1464 C CA . ASP A 1 182 ? 12.092 -9.604 -22.033 1.00 91.19 182 ASP A CA 1
ATOM 1465 C C . ASP A 1 182 ? 11.229 -9.601 -20.773 1.00 91.19 182 ASP A C 1
ATOM 1467 O O . ASP A 1 182 ? 11.407 -8.754 -19.894 1.00 91.19 182 ASP A O 1
ATOM 1471 N N . LEU A 1 183 ? 10.242 -10.493 -20.727 1.00 92.19 183 LEU A N 1
ATOM 1472 C CA . LEU A 1 183 ? 9.209 -10.505 -19.699 1.00 92.19 183 LEU A CA 1
ATOM 1473 C C . LEU A 1 183 ? 9.049 -11.924 -19.149 1.00 92.19 183 LEU A C 1
ATOM 1475 O O . LEU A 1 183 ? 8.556 -12.811 -19.847 1.00 92.19 183 LEU A O 1
ATOM 1479 N N . SER A 1 184 ? 9.419 -12.140 -17.888 1.00 90.06 184 SER A N 1
ATOM 1480 C CA . SER A 1 184 ? 9.277 -13.436 -17.211 1.00 90.06 184 SER A CA 1
ATOM 1481 C C . SER A 1 184 ? 8.432 -13.313 -15.942 1.00 90.06 184 SER A C 1
ATOM 1483 O O . SER A 1 184 ? 8.307 -12.237 -15.365 1.00 90.06 184 SER A O 1
ATOM 1485 N N . ILE A 1 185 ? 7.816 -14.411 -15.494 1.00 88.19 185 ILE A N 1
ATOM 1486 C CA . ILE A 1 185 ? 7.221 -14.488 -14.153 1.00 88.19 185 ILE A CA 1
ATOM 1487 C C . ILE A 1 185 ? 8.006 -15.524 -13.359 1.00 88.19 185 ILE A C 1
ATOM 1489 O O . ILE A 1 185 ? 7.959 -16.715 -13.671 1.00 88.19 185 ILE A O 1
ATOM 1493 N N . GLU A 1 186 ? 8.665 -15.072 -12.300 1.00 84.25 186 GLU A N 1
ATOM 1494 C CA . GLU A 1 186 ? 9.426 -15.899 -11.368 1.00 84.25 186 GLU A CA 1
ATOM 1495 C C . GLU A 1 186 ? 8.821 -15.739 -9.970 1.00 84.25 186 GLU A C 1
ATOM 1497 O O . GLU A 1 186 ? 8.560 -14.630 -9.515 1.00 84.25 186 GLU A O 1
ATOM 1502 N N . ASP A 1 187 ? 8.490 -16.855 -9.315 1.00 84.19 187 ASP A N 1
ATOM 1503 C CA . ASP A 1 187 ? 7.882 -16.898 -7.973 1.00 84.19 187 ASP A CA 1
ATOM 1504 C C . ASP A 1 187 ? 6.646 -15.993 -7.733 1.00 84.19 187 ASP A C 1
ATOM 1506 O O . ASP A 1 187 ? 6.286 -15.724 -6.592 1.00 84.19 187 ASP A O 1
ATOM 1510 N N . ASN A 1 188 ? 5.882 -15.682 -8.794 1.00 84.25 188 ASN A N 1
ATOM 1511 C CA . ASN A 1 188 ? 4.712 -14.769 -8.847 1.00 84.25 188 ASN A CA 1
ATOM 1512 C C . ASN A 1 188 ? 5.042 -13.267 -8.930 1.00 84.25 188 ASN A C 1
ATOM 1514 O O . ASN A 1 188 ? 4.127 -12.441 -8.942 1.00 84.25 188 ASN A O 1
ATOM 1518 N N . THR A 1 189 ? 6.314 -12.932 -9.114 1.00 85.94 189 THR A N 1
ATOM 1519 C CA . THR A 1 189 ? 6.793 -11.605 -9.482 1.00 85.94 189 THR A CA 1
ATOM 1520 C C . THR A 1 189 ? 7.070 -11.557 -10.991 1.00 85.94 189 THR A C 1
ATOM 1522 O O . THR A 1 189 ? 7.753 -12.417 -11.539 1.00 85.94 189 THR A O 1
ATOM 1525 N N . LEU A 1 190 ? 6.524 -10.553 -11.679 1.00 89.94 190 LEU A N 1
ATOM 1526 C CA . LEU A 1 190 ? 6.874 -10.216 -13.060 1.00 89.94 190 LEU A CA 1
ATOM 1527 C C . LEU A 1 190 ? 8.233 -9.515 -13.072 1.00 89.94 190 LEU A C 1
ATOM 1529 O O . LEU A 1 190 ? 8.413 -8.528 -12.361 1.00 89.94 190 LEU A O 1
ATOM 1533 N N . ILE A 1 191 ? 9.144 -9.993 -13.908 1.00 90.19 191 ILE A N 1
ATOM 1534 C CA . ILE A 1 191 ? 10.447 -9.402 -14.202 1.00 90.19 191 ILE A CA 1
ATOM 1535 C C . ILE A 1 191 ? 10.375 -8.775 -15.597 1.00 90.19 191 ILE A C 1
ATOM 1537 O O . ILE A 1 191 ? 9.820 -9.368 -16.524 1.00 90.19 191 ILE A O 1
ATOM 1541 N N . ILE A 1 192 ? 10.905 -7.562 -15.732 1.00 90.50 192 ILE A N 1
ATOM 1542 C CA . ILE A 1 192 ? 10.899 -6.759 -16.954 1.00 90.50 192 ILE A CA 1
ATOM 1543 C C . ILE A 1 192 ? 12.333 -6.318 -17.234 1.00 90.50 192 ILE A C 1
ATOM 1545 O O . ILE A 1 192 ? 12.908 -5.519 -16.487 1.00 90.50 192 ILE A O 1
ATOM 1549 N N . GLU A 1 193 ? 12.898 -6.817 -18.328 1.00 90.25 193 GLU A N 1
ATOM 1550 C CA . GLU A 1 193 ? 14.226 -6.449 -18.814 1.00 90.25 193 GLU A CA 1
ATOM 1551 C C . GLU A 1 193 ? 14.153 -5.792 -20.192 1.00 90.25 193 GLU A C 1
ATOM 1553 O O . GLU A 1 193 ? 13.284 -6.097 -21.011 1.00 90.25 193 GLU A O 1
ATOM 1558 N N . ASN A 1 194 ? 15.093 -4.888 -20.474 1.00 87.56 194 ASN A N 1
ATOM 1559 C CA . ASN A 1 194 ? 15.243 -4.300 -21.798 1.00 87.56 194 ASN A CA 1
ATOM 1560 C C . ASN A 1 194 ? 16.319 -5.062 -22.583 1.00 87.56 194 ASN A C 1
ATOM 1562 O O . ASN A 1 194 ? 17.508 -4.936 -22.285 1.00 87.56 194 ASN A O 1
ATOM 1566 N N . GLN A 1 195 ? 15.922 -5.802 -23.623 1.00 83.88 195 GLN A N 1
ATOM 1567 C CA . GLN A 1 195 ? 16.836 -6.635 -24.426 1.00 83.88 195 GLN A CA 1
ATOM 1568 C C . GLN A 1 195 ? 17.929 -5.833 -25.152 1.00 83.88 195 GLN A C 1
ATOM 1570 O O . GLN A 1 195 ? 18.936 -6.388 -25.589 1.00 83.88 195 GLN A O 1
ATOM 1575 N N . GLN A 1 196 ? 17.746 -4.519 -25.292 1.00 84.56 196 GLN A N 1
ATOM 1576 C CA . GLN A 1 196 ? 18.685 -3.621 -25.966 1.00 84.56 196 GLN A CA 1
ATOM 1577 C C . GLN A 1 196 ? 19.647 -2.932 -24.982 1.00 84.56 196 GLN A C 1
ATOM 1579 O O . GLN A 1 196 ? 20.399 -2.044 -25.385 1.00 84.56 196 GLN A O 1
ATOM 1584 N N . TYR A 1 197 ? 19.632 -3.352 -23.712 1.00 80.81 197 TYR A N 1
ATOM 1585 C CA . TYR A 1 197 ? 20.424 -2.828 -22.599 1.00 80.81 197 TYR A CA 1
ATOM 1586 C C . TYR A 1 197 ? 20.234 -1.326 -22.318 1.00 80.81 197 TYR A C 1
ATOM 1588 O O . TYR A 1 197 ? 21.166 -0.632 -21.914 1.00 80.81 197 TYR A O 1
ATOM 1596 N N . ILE A 1 198 ? 19.018 -0.822 -22.540 1.00 83.56 198 ILE A N 1
ATOM 1597 C CA . ILE A 1 198 ? 18.644 0.586 -22.341 1.00 83.56 198 ILE A CA 1
ATOM 1598 C C . ILE A 1 198 ? 18.098 0.779 -20.925 1.00 83.56 198 ILE A C 1
ATOM 1600 O O . ILE A 1 198 ? 17.450 -0.115 -20.379 1.00 83.56 198 ILE A O 1
ATOM 1604 N N . GLU A 1 199 ? 18.353 1.945 -20.331 1.00 84.12 199 GLU A N 1
ATOM 1605 C CA . GLU A 1 199 ? 17.791 2.292 -19.028 1.00 84.12 199 GLU A CA 1
ATOM 1606 C C . GLU A 1 199 ? 16.252 2.332 -19.086 1.00 84.12 199 GLU A C 1
ATOM 1608 O O . GLU A 1 199 ? 15.641 2.688 -20.098 1.00 84.12 199 GLU A O 1
ATOM 1613 N N . MET A 1 200 ? 15.631 1.882 -17.998 1.00 86.75 200 MET A N 1
ATOM 1614 C CA . MET A 1 200 ? 14.185 1.754 -17.864 1.00 86.75 200 MET A CA 1
ATOM 1615 C C . MET A 1 200 ? 13.717 2.648 -16.729 1.00 86.75 200 MET A C 1
ATOM 1617 O O . MET A 1 200 ? 14.361 2.686 -15.680 1.00 86.75 200 MET A O 1
ATOM 1621 N N . ASN A 1 201 ? 12.579 3.306 -16.920 1.00 86.06 201 ASN A N 1
ATOM 1622 C CA . ASN A 1 201 ? 11.921 4.095 -15.885 1.00 86.06 201 ASN A CA 1
ATOM 1623 C C . ASN A 1 201 ? 10.592 3.436 -15.515 1.00 86.06 201 ASN A C 1
ATOM 1625 O O . ASN A 1 201 ? 9.868 2.996 -16.404 1.00 86.06 201 ASN A O 1
ATOM 1629 N N . ILE A 1 202 ? 10.267 3.367 -14.222 1.00 85.75 202 ILE A N 1
ATOM 1630 C CA . ILE A 1 202 ? 8.952 2.940 -13.722 1.00 85.75 202 ILE A CA 1
ATOM 1631 C C . ILE A 1 202 ? 8.225 4.123 -13.077 1.00 85.75 202 ILE A C 1
ATOM 1633 O O . ILE A 1 202 ? 8.746 4.768 -12.170 1.00 85.75 202 ILE A O 1
ATOM 1637 N N . GLU A 1 203 ? 6.999 4.373 -13.528 1.00 82.38 203 GLU A N 1
ATOM 1638 C CA . GLU A 1 203 ? 6.131 5.455 -13.061 1.00 82.38 203 GLU A CA 1
ATOM 1639 C C . GLU A 1 203 ? 4.747 4.914 -12.679 1.00 82.38 203 GLU A C 1
ATOM 1641 O O . GLU A 1 203 ? 4.272 3.922 -13.239 1.00 82.38 203 GLU A O 1
ATOM 1646 N N . ILE A 1 204 ? 4.078 5.563 -11.722 1.00 76.50 204 ILE A N 1
ATOM 1647 C CA . ILE A 1 204 ? 2.690 5.242 -11.361 1.00 76.50 204 ILE A CA 1
ATOM 1648 C C . ILE A 1 204 ? 1.762 5.818 -12.434 1.00 76.50 204 ILE A C 1
ATOM 1650 O O . ILE A 1 204 ? 1.839 6.994 -12.773 1.00 76.50 204 ILE A O 1
ATOM 1654 N N . SER A 1 205 ? 0.853 4.992 -12.945 1.00 77.00 205 SER A N 1
ATOM 1655 C CA . SER A 1 205 ? -0.160 5.395 -13.915 1.00 77.00 205 SER A CA 1
ATOM 1656 C C . SER A 1 205 ? -1.451 5.800 -13.206 1.00 77.00 205 SER A C 1
ATOM 1658 O O . SER A 1 205 ? -2.213 4.933 -12.765 1.00 77.00 205 SER A O 1
ATOM 1660 N N . GLU A 1 206 ? -1.719 7.106 -13.140 1.00 64.88 206 GLU A N 1
ATOM 1661 C CA . GLU A 1 206 ? -2.971 7.645 -12.581 1.00 64.88 206 GLU A CA 1
ATOM 1662 C C . GLU A 1 206 ? -4.212 7.141 -13.348 1.00 64.88 206 GLU A C 1
ATOM 1664 O O . GLU A 1 206 ? -5.238 6.847 -12.738 1.00 64.88 206 GLU A O 1
ATOM 1669 N N . ASP A 1 207 ? -4.099 6.943 -14.668 1.00 72.94 207 ASP A N 1
ATOM 1670 C CA . ASP A 1 207 ? -5.205 6.504 -15.533 1.00 72.94 207 ASP A CA 1
ATOM 1671 C C . ASP A 1 207 ? -5.534 5.002 -15.439 1.00 72.94 207 ASP A C 1
ATOM 1673 O O . ASP A 1 207 ? -6.657 4.596 -15.751 1.00 72.94 207 ASP A O 1
ATOM 1677 N N . THR A 1 208 ? -4.570 4.145 -15.069 1.00 70.25 208 THR A N 1
ATOM 1678 C CA . THR A 1 208 ? -4.725 2.676 -15.188 1.00 70.25 208 THR A CA 1
ATOM 1679 C C . THR A 1 208 ? -4.721 1.909 -13.867 1.00 70.25 208 THR A C 1
ATOM 1681 O O . THR A 1 208 ? -4.964 0.704 -13.885 1.00 70.25 208 THR A O 1
ATOM 1684 N N . ASN A 1 209 ? -4.524 2.574 -12.720 1.00 77.88 209 ASN A N 1
ATOM 1685 C CA . ASN A 1 209 ? -4.341 1.925 -11.410 1.00 77.88 209 ASN A CA 1
ATOM 1686 C C . ASN A 1 209 ? -3.217 0.871 -11.464 1.00 77.88 209 ASN A C 1
ATOM 1688 O O . ASN A 1 209 ? -3.428 -0.323 -11.224 1.00 77.88 209 ASN A O 1
ATOM 1692 N N . GLY A 1 210 ? -2.025 1.316 -11.856 1.00 83.25 210 GLY A N 1
ATOM 1693 C CA . GLY A 1 210 ? -0.896 0.442 -12.150 1.00 83.25 210 GLY A CA 1
ATOM 1694 C C . GLY A 1 210 ? 0.400 1.207 -12.385 1.00 83.25 210 GLY A C 1
ATOM 1695 O O . GLY A 1 210 ? 0.545 2.352 -11.958 1.00 83.25 210 GLY A O 1
ATOM 1696 N N . PHE A 1 2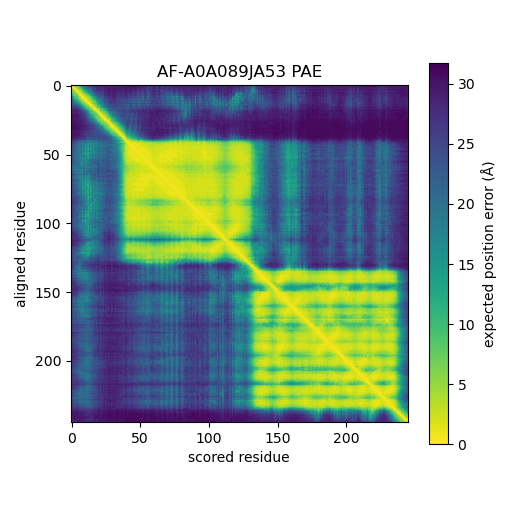11 ? 1.327 0.575 -13.097 1.00 84.62 211 PHE A N 1
ATOM 1697 C CA . PHE A 1 211 ? 2.616 1.140 -13.480 1.00 84.62 211 PHE A CA 1
ATOM 1698 C C . PHE A 1 211 ? 2.752 1.247 -15.001 1.00 84.62 211 PHE A C 1
ATOM 1700 O O . PHE A 1 211 ? 2.293 0.366 -15.734 1.00 84.62 211 PHE A O 1
ATOM 1707 N N . VAL A 1 212 ? 3.447 2.284 -15.467 1.00 89.94 212 VAL A N 1
ATOM 1708 C CA . VAL A 1 212 ? 4.055 2.309 -16.802 1.00 89.94 212 VAL A CA 1
ATOM 1709 C C . VAL A 1 212 ? 5.559 2.143 -16.635 1.00 89.94 212 VAL A C 1
ATOM 1711 O O . VAL A 1 212 ? 6.187 2.874 -15.875 1.00 89.94 212 VAL A O 1
ATOM 1714 N N . ILE A 1 213 ? 6.128 1.180 -17.351 1.00 89.69 213 ILE A N 1
ATOM 1715 C CA . ILE A 1 213 ? 7.564 1.006 -17.518 1.00 89.69 213 ILE A CA 1
ATOM 1716 C C . ILE A 1 213 ? 7.906 1.521 -18.913 1.00 89.69 213 ILE A C 1
ATOM 1718 O O . ILE A 1 213 ? 7.295 1.086 -19.888 1.00 89.69 213 ILE A O 1
ATOM 1722 N N . THR A 1 214 ? 8.847 2.451 -19.026 1.00 90.75 214 THR A N 1
ATOM 1723 C CA . THR A 1 214 ? 9.261 3.069 -20.295 1.00 90.75 214 THR A CA 1
ATOM 1724 C C . THR A 1 214 ? 10.749 2.858 -20.553 1.00 90.75 214 THR A C 1
ATOM 1726 O O . THR A 1 214 ? 11.522 2.596 -19.631 1.00 90.75 214 THR A O 1
ATOM 1729 N N . SER A 1 215 ? 11.158 2.968 -21.819 1.00 86.81 215 SER A N 1
ATOM 1730 C CA . SER A 1 215 ? 12.565 3.143 -22.204 1.00 86.81 215 SER A CA 1
ATOM 1731 C C . SER A 1 215 ? 12.726 4.384 -23.083 1.00 86.81 215 SER A C 1
ATOM 1733 O O . SER A 1 215 ? 11.763 4.829 -23.715 1.00 86.81 215 SER A O 1
ATOM 1735 N N . ASP A 1 216 ? 13.955 4.887 -23.208 1.00 80.81 216 ASP A N 1
ATOM 1736 C CA . ASP A 1 216 ? 14.303 6.059 -24.034 1.00 80.81 216 ASP A CA 1
ATOM 1737 C C . ASP A 1 216 ? 13.943 5.926 -25.533 1.00 80.81 216 ASP A C 1
ATOM 1739 O O . ASP A 1 216 ? 14.048 6.891 -26.291 1.00 80.81 216 ASP A O 1
ATOM 1743 N N . LYS A 1 217 ? 13.520 4.739 -25.992 1.00 77.25 217 LYS A N 1
ATOM 1744 C CA . LYS A 1 217 ? 13.093 4.467 -27.376 1.00 77.25 217 LYS A CA 1
ATOM 1745 C C . LYS A 1 217 ? 11.579 4.540 -27.594 1.00 77.25 217 LYS A C 1
ATOM 1747 O O . LYS A 1 217 ? 11.081 3.934 -28.541 1.00 77.25 217 LYS A O 1
ATOM 1752 N N . ASP A 1 218 ? 10.847 5.269 -26.748 1.00 72.38 218 ASP A N 1
ATOM 1753 C CA . ASP A 1 218 ? 9.385 5.423 -26.843 1.00 72.38 218 ASP A CA 1
ATOM 1754 C C .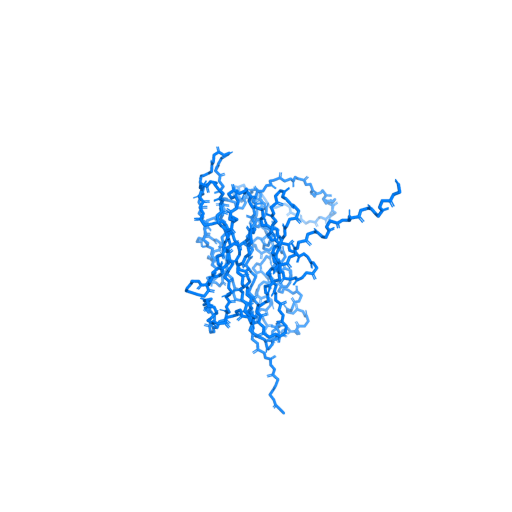 ASP A 1 218 ? 8.608 4.078 -26.807 1.00 72.38 218 ASP A C 1
ATOM 1756 O O . ASP A 1 218 ? 7.484 3.965 -27.308 1.00 72.38 218 ASP A O 1
ATOM 1760 N N . THR A 1 219 ? 9.194 3.029 -26.226 1.00 83.81 219 THR A N 1
ATOM 1761 C CA . THR A 1 219 ? 8.495 1.766 -25.952 1.00 83.81 219 THR A CA 1
ATOM 1762 C C . THR A 1 219 ? 8.006 1.753 -24.513 1.00 83.81 219 THR A C 1
ATOM 1764 O O . THR A 1 219 ? 8.646 2.335 -23.631 1.00 83.81 219 THR A O 1
ATOM 1767 N N . SER A 1 220 ? 6.893 1.065 -24.249 1.00 90.19 220 SER A N 1
ATOM 1768 C CA . SER A 1 220 ? 6.409 0.888 -22.879 1.00 90.19 220 SER A CA 1
ATOM 1769 C C . SER A 1 220 ? 5.763 -0.468 -22.604 1.00 90.19 220 SER A C 1
ATOM 1771 O O . SER A 1 220 ? 5.269 -1.152 -23.505 1.00 90.19 220 SER A O 1
ATOM 1773 N N . VAL A 1 221 ? 5.768 -0.833 -21.323 1.00 92.12 221 VAL A N 1
ATOM 1774 C CA . VAL A 1 221 ? 4.982 -1.916 -20.730 1.00 92.12 221 VAL A CA 1
ATOM 1775 C C . VAL A 1 221 ? 4.067 -1.293 -19.680 1.00 92.12 221 VAL A C 1
ATOM 1777 O O . VAL A 1 221 ? 4.533 -0.606 -18.777 1.00 92.12 221 VAL A O 1
ATOM 1780 N N . THR A 1 222 ? 2.763 -1.522 -19.772 1.00 91.31 222 THR A N 1
ATOM 1781 C CA . THR A 1 222 ? 1.792 -1.132 -18.744 1.00 91.31 222 THR A CA 1
ATOM 1782 C C . THR A 1 222 ? 1.406 -2.366 -17.945 1.00 91.31 222 THR A C 1
ATOM 1784 O O . THR A 1 222 ? 0.965 -3.359 -18.525 1.00 91.31 222 THR A O 1
ATOM 1787 N N . VAL A 1 223 ? 1.539 -2.300 -16.622 1.00 89.00 223 VAL A N 1
ATOM 1788 C CA . VAL A 1 223 ? 1.127 -3.362 -15.695 1.00 89.00 223 VAL A CA 1
ATOM 1789 C C . VAL A 1 223 ? 0.045 -2.796 -14.794 1.00 89.00 223 VAL A C 1
ATOM 1791 O O . VAL A 1 223 ? 0.318 -1.910 -13.989 1.00 89.00 223 VAL A O 1
ATOM 1794 N N . GLN A 1 224 ? -1.186 -3.274 -14.940 1.00 87.31 224 GLN A N 1
ATOM 1795 C CA . GLN A 1 224 ? -2.353 -2.649 -14.318 1.00 87.31 224 GLN A CA 1
ATOM 1796 C C . GLN A 1 224 ? -3.305 -3.654 -13.679 1.00 87.31 224 GLN A C 1
ATOM 1798 O O . GLN A 1 224 ? -3.396 -4.810 -14.100 1.00 87.31 224 GLN A O 1
ATOM 1803 N N . PHE A 1 225 ? -4.077 -3.196 -12.695 1.00 80.62 225 PHE A N 1
ATOM 1804 C CA . PHE A 1 225 ? -5.246 -3.946 -12.255 1.00 80.62 225 PHE A CA 1
ATOM 1805 C C . PHE A 1 225 ? -6.315 -4.003 -13.360 1.00 80.62 225 PHE A C 1
ATOM 1807 O O . PHE A 1 225 ? -6.535 -3.064 -14.128 1.00 80.62 225 PHE A O 1
ATOM 1814 N N . SER A 1 226 ? -7.005 -5.138 -13.412 1.00 80.00 226 SER A N 1
ATOM 1815 C CA . SER A 1 226 ? -8.153 -5.423 -14.268 1.00 80.00 226 SER A CA 1
ATOM 1816 C C . SER A 1 226 ? -9.231 -6.133 -13.442 1.00 80.00 226 SER A C 1
ATOM 1818 O O . SER A 1 226 ? -8.950 -6.704 -12.387 1.00 80.00 226 SER A O 1
ATOM 1820 N N . GLY A 1 227 ? -10.460 -6.213 -13.957 1.00 70.19 227 GLY A N 1
ATOM 1821 C CA . GLY A 1 227 ? -11.550 -6.954 -13.303 1.00 70.19 227 GLY A CA 1
ATOM 1822 C C . GLY A 1 227 ? -11.341 -8.476 -13.173 1.00 70.19 227 GLY A C 1
ATOM 1823 O O . GLY A 1 227 ? -12.252 -9.165 -12.721 1.00 70.19 227 GLY A O 1
ATOM 1824 N N . LYS A 1 228 ? -10.191 -9.020 -13.598 1.00 76.56 228 LYS A N 1
ATOM 1825 C CA . LYS A 1 228 ? -9.833 -10.446 -13.490 1.00 76.56 228 LYS A CA 1
ATOM 1826 C C . LYS A 1 228 ? -8.559 -10.709 -12.671 1.00 76.56 228 LYS A C 1
ATOM 1828 O O . LYS A 1 228 ? -8.257 -11.870 -12.415 1.00 76.56 228 LYS A O 1
ATOM 1833 N N . GLY A 1 229 ? -7.812 -9.671 -12.289 1.00 83.25 229 GLY A N 1
ATOM 1834 C CA . GLY A 1 229 ? -6.444 -9.765 -11.762 1.00 83.25 229 GLY A CA 1
ATOM 1835 C C . GLY A 1 229 ? -5.529 -8.738 -12.430 1.00 83.25 229 GLY A C 1
ATOM 1836 O O . GLY A 1 229 ? -6.002 -7.691 -12.867 1.00 83.25 229 GLY A O 1
ATOM 1837 N N . VAL A 1 230 ? -4.236 -9.020 -12.543 1.00 85.88 230 VAL A N 1
ATOM 1838 C CA . VAL A 1 230 ? -3.257 -8.118 -13.169 1.00 85.88 230 VAL A CA 1
ATOM 1839 C C . VAL A 1 230 ? -3.188 -8.375 -14.676 1.00 85.88 230 VAL A C 1
ATOM 1841 O O . VAL A 1 230 ? -3.183 -9.527 -15.116 1.00 85.88 230 VAL A O 1
ATOM 1844 N N . GLU A 1 231 ? -3.146 -7.312 -15.472 1.00 90.56 231 GLU A N 1
ATOM 1845 C CA . GLU A 1 231 ? -2.975 -7.357 -16.926 1.00 90.56 231 GLU A CA 1
ATOM 1846 C C . GLU A 1 231 ? -1.682 -6.632 -17.321 1.00 90.56 231 GLU A C 1
ATOM 1848 O O . GLU A 1 231 ? -1.378 -5.557 -16.799 1.00 90.56 231 GLU A O 1
ATOM 1853 N N . VAL A 1 232 ? -0.929 -7.226 -18.248 1.00 91.00 232 VAL A N 1
ATOM 1854 C CA . VAL A 1 232 ? 0.325 -6.688 -18.787 1.00 91.00 232 VAL A CA 1
ATOM 1855 C C . VAL A 1 232 ? 0.140 -6.396 -20.268 1.00 91.00 232 VAL A C 1
ATOM 1857 O O . VAL A 1 232 ? -0.145 -7.302 -21.051 1.00 91.00 232 VAL A 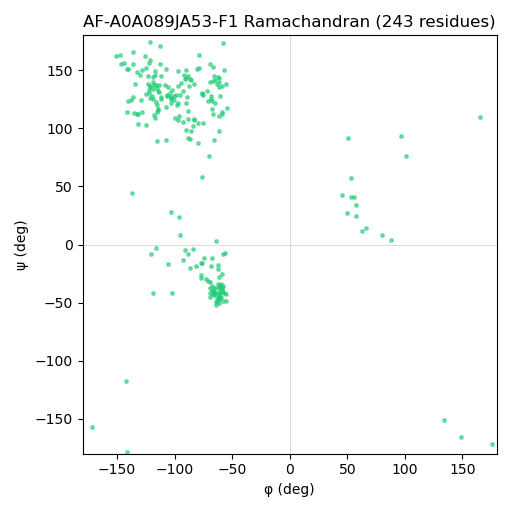O 1
ATOM 1860 N N . ARG A 1 233 ? 0.311 -5.134 -20.660 1.00 89.56 233 ARG A N 1
ATOM 1861 C CA . ARG A 1 233 ? 0.185 -4.661 -22.043 1.00 89.56 233 ARG A CA 1
ATOM 1862 C C . ARG A 1 233 ? 1.501 -4.071 -22.512 1.00 89.56 233 ARG A C 1
ATOM 1864 O O . ARG A 1 233 ? 2.183 -3.404 -21.745 1.00 89.56 233 ARG A O 1
ATOM 1871 N N . GLN A 1 234 ? 1.829 -4.271 -23.780 1.00 87.25 234 GLN A N 1
ATOM 1872 C CA . GLN A 1 234 ? 3.021 -3.697 -24.397 1.00 87.25 234 GLN A CA 1
ATOM 1873 C C . GLN A 1 234 ? 2.602 -2.723 -25.491 1.00 87.25 234 GLN A C 1
ATOM 1875 O O . GLN A 1 234 ? 1.727 -3.039 -26.298 1.00 87.25 234 GLN A O 1
ATOM 1880 N N . ALA A 1 235 ? 3.234 -1.554 -25.525 1.00 81.75 235 ALA A N 1
ATOM 1881 C CA . ALA A 1 235 ? 3.038 -0.564 -26.569 1.00 81.75 235 ALA A CA 1
ATOM 1882 C C . ALA A 1 235 ? 4.366 -0.267 -27.271 1.00 81.75 235 ALA A C 1
ATOM 1884 O O . ALA A 1 235 ? 5.371 0.096 -26.655 1.00 81.75 235 ALA A O 1
ATOM 1885 N N . LEU A 1 236 ? 4.339 -0.398 -28.594 1.00 70.12 236 LEU A N 1
ATOM 1886 C CA . LEU A 1 236 ? 5.334 0.171 -29.489 1.00 70.12 236 LEU A CA 1
ATOM 1887 C C . LEU A 1 236 ? 4.721 1.442 -30.067 1.00 70.12 236 LEU A C 1
ATOM 1889 O O . LEU A 1 236 ? 3.613 1.393 -30.610 1.00 70.12 236 LEU A O 1
ATOM 1893 N N . LYS A 1 237 ? 5.424 2.575 -29.982 1.00 59.44 237 LYS A N 1
ATOM 1894 C CA . LYS A 1 237 ? 5.018 3.786 -30.699 1.00 59.44 237 LYS A CA 1
ATOM 1895 C C . LYS A 1 237 ? 4.980 3.458 -32.186 1.00 59.44 237 LYS A C 1
ATOM 1897 O O . LYS A 1 237 ? 6.006 3.152 -32.794 1.00 59.44 237 LYS A O 1
ATOM 1902 N N . SER A 1 238 ? 3.787 3.491 -32.774 1.00 47.50 238 SER A N 1
ATOM 1903 C CA . SER A 1 238 ? 3.632 3.336 -34.214 1.00 47.50 238 SER A CA 1
ATOM 1904 C C . SER A 1 238 ? 4.422 4.450 -34.887 1.00 47.50 238 SER A C 1
ATOM 1906 O O . SER A 1 238 ? 4.056 5.623 -34.764 1.00 47.50 238 SER A O 1
ATOM 1908 N N . PHE A 1 239 ? 5.502 4.097 -35.587 1.00 40.88 239 PHE A N 1
ATOM 1909 C CA . PHE A 1 239 ? 6.159 5.037 -36.480 1.00 40.88 239 PHE A CA 1
ATOM 1910 C C . PHE A 1 239 ? 5.096 5.563 -37.440 1.00 40.88 239 PHE A C 1
ATOM 1912 O O . PHE A 1 239 ? 4.524 4.794 -38.217 1.00 40.88 239 PHE A O 1
ATOM 1919 N N . ASN A 1 240 ? 4.835 6.870 -37.389 1.00 36.16 240 ASN A N 1
ATOM 1920 C CA . ASN A 1 240 ? 4.177 7.541 -38.495 1.00 36.16 240 ASN A CA 1
ATOM 1921 C C . ASN A 1 240 ? 5.110 7.376 -39.693 1.00 36.16 240 ASN A C 1
ATOM 1923 O O . ASN A 1 240 ? 6.092 8.105 -39.834 1.00 36.16 240 ASN A O 1
ATOM 1927 N N . ILE A 1 241 ? 4.815 6.381 -40.530 1.00 40.81 241 ILE A N 1
ATOM 1928 C CA . ILE A 1 241 ? 5.305 6.335 -41.899 1.00 40.81 241 ILE A CA 1
ATOM 1929 C C . ILE A 1 241 ? 4.626 7.520 -42.571 1.00 40.81 241 ILE A C 1
ATOM 1931 O O . ILE A 1 241 ? 3.494 7.406 -43.044 1.00 40.81 241 ILE A O 1
ATOM 1935 N N . ASP A 1 242 ? 5.284 8.677 -42.518 1.00 40.97 242 ASP A N 1
ATOM 1936 C CA . ASP A 1 242 ? 4.803 9.870 -43.192 1.00 40.97 242 ASP A CA 1
ATOM 1937 C C . ASP A 1 242 ? 4.760 9.545 -44.687 1.00 40.97 242 ASP A C 1
ATOM 1939 O O . ASP A 1 242 ? 5.774 9.221 -45.315 1.00 40.97 242 ASP A O 1
ATOM 1943 N N . GLY A 1 243 ? 3.537 9.458 -45.208 1.00 39.28 243 GLY A N 1
ATOM 1944 C CA . GLY A 1 243 ? 3.263 8.890 -46.518 1.00 39.28 243 GLY A CA 1
ATOM 1945 C C . GLY A 1 243 ? 3.875 9.778 -47.589 1.00 39.28 243 GLY A C 1
ATOM 1946 O O . GLY A 1 243 ? 3.431 10.909 -47.777 1.00 39.28 243 GLY A O 1
ATOM 1947 N N . GLY A 1 244 ? 4.892 9.262 -48.276 1.00 41.78 244 GLY A N 1
ATOM 1948 C CA . GLY A 1 244 ? 5.736 10.075 -49.143 1.00 41.78 244 GLY A CA 1
ATOM 1949 C C . GLY A 1 244 ? 4.993 10.838 -50.244 1.00 41.78 244 GLY A C 1
ATOM 1950 O O . GLY A 1 244 ? 3.996 10.372 -50.807 1.00 41.78 244 GLY A O 1
ATOM 1951 N N . LYS A 1 245 ? 5.573 11.984 -50.601 1.00 35.09 245 LYS A N 1
ATOM 1952 C CA . LYS A 1 245 ? 5.492 12.607 -51.924 1.00 35.09 245 LYS A CA 1
ATOM 1953 C C . LYS A 1 245 ? 6.876 13.093 -52.331 1.00 35.09 245 LYS A C 1
ATOM 1955 O O . LYS A 1 245 ? 7.583 13.596 -51.433 1.00 35.09 245 LYS A O 1
#